Protein AF-0000000079192793 (afdb_homodimer)

Foldseek 3Di:
DPPPPPPPDPVVVVCPLQAFPVGHGWDKDADLDLQAHRWIKTADPCDPPPVVGPDMDTPDDGDDDSVVSVVRNVVVVVVVVVVVVVVVVVVVVVD/DPPPPPPPPPVVVVCPLQAFPVGHGWDKDADLDLQAHRWIKTAHPCDVPPVVGPDMDTPDDGDDDSVVSVVRNVVVVVVVVVVVVVVVVVVVVVD

Radius of gyration: 25.56 Å; Cα contacts (8 Å, |Δi|>4): 227; chains: 2; bounding box: 75×72×48 Å

pLDDT: mean 83.98, std 16.95, range [37.75, 98.75]

Sequence (190 aa):
MSSSSSTPNSTTRFRDDLFCFYGDRMQVHTSWTNCNPGRRFMSCPNYGSNRRCRKFKFLDVELPNEYYKDLMFQNHMQLRKLERDNQLEHCKDYTMSSSSSTPNSTTRFRDDLFCFYGDRMQVHTSWTNCNPGRRFMSCPNYGSNRRCRKFKFLDVELPNEYYKDLMFQNHMQLRKLERDNQLEHCKDYT

Structure (mmCIF, N/CA/C/O backbone):
data_AF-0000000079192793-model_v1
#
loop_
_entity.id
_entity.type
_entity.pdbx_description
1 polymer 'Zinc finger GRF-type domain-containing protein'
#
loop_
_atom_site.group_PDB
_atom_site.id
_atom_site.type_symbol
_atom_site.label_atom_id
_atom_site.label_alt_id
_atom_site.label_comp_id
_atom_site.label_asym_id
_atom_site.label_entity_id
_atom_site.label_seq_id
_atom_site.pdbx_PDB_ins_code
_atom_site.Cartn_x
_atom_site.Cartn_y
_atom_site.Cartn_z
_atom_site.occupancy
_atom_site.B_iso_or_equiv
_atom_site.auth_seq_id
_atom_site.auth_comp_id
_atom_site.auth_asym_id
_atom_site.auth_atom_id
_atom_site.pdbx_PDB_model_num
ATOM 1 N N . MET A 1 1 ? 42.125 -22.625 -31.266 1 37.91 1 MET A N 1
ATOM 2 C CA . MET A 1 1 ? 40.688 -23 -31.203 1 37.91 1 MET A CA 1
ATOM 3 C C . MET A 1 1 ? 39.969 -22.172 -30.156 1 37.91 1 MET A C 1
ATOM 5 O O . MET A 1 1 ? 40.156 -22.344 -28.953 1 37.91 1 MET A O 1
ATOM 9 N N . SER A 1 2 ? 39.594 -20.875 -30.375 1 45.47 2 SER A N 1
ATOM 10 C CA . SER A 1 2 ? 38.875 -19.891 -29.562 1 45.47 2 SER A CA 1
ATOM 11 C C . SER A 1 2 ? 37.469 -20.344 -29.281 1 45.47 2 SER A C 1
ATOM 13 O O . SER A 1 2 ? 36.688 -20.625 -30.203 1 45.47 2 SER A O 1
ATOM 15 N N . SER A 1 3 ? 37.125 -21.016 -28.188 1 49.78 3 SER A N 1
ATOM 16 C CA . SER A 1 3 ? 35.781 -21.344 -27.703 1 49.78 3 SER A CA 1
ATOM 17 C C . SER A 1 3 ? 34.906 -20.094 -27.594 1 49.78 3 SER A C 1
ATOM 19 O O . SER A 1 3 ? 35.25 -19.156 -26.875 1 49.78 3 SER A O 1
ATOM 21 N N . SER A 1 4 ? 34.188 -19.703 -28.672 1 48.47 4 SER A N 1
ATOM 22 C CA . SER A 1 4 ? 33.188 -18.641 -28.688 1 48.47 4 SER A CA 1
ATOM 23 C C . SER A 1 4 ? 32.156 -18.844 -27.594 1 48.47 4 SER A C 1
ATOM 25 O O . SER A 1 4 ? 31.453 -19.859 -27.578 1 48.47 4 SER A O 1
ATOM 27 N N . SER A 1 5 ? 32.281 -18.281 -26.422 1 52.19 5 SER A N 1
ATOM 28 C CA . SER A 1 5 ? 31.25 -18.203 -25.375 1 52.19 5 SER A CA 1
ATOM 29 C C . SER A 1 5 ? 29.953 -17.609 -25.906 1 52.19 5 SER A C 1
ATOM 31 O O . SER A 1 5 ? 29.938 -16.453 -26.344 1 52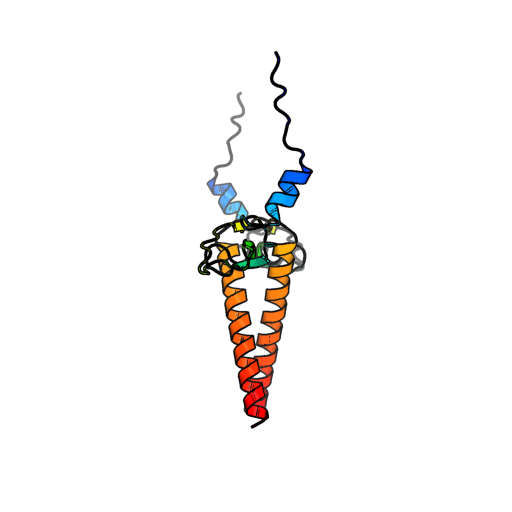.19 5 SER A O 1
ATOM 33 N N . SER A 1 6 ? 29.141 -18.344 -26.672 1 50.16 6 SER A N 1
ATOM 34 C CA . SER A 1 6 ? 27.844 -17.891 -27.141 1 50.16 6 SER A CA 1
ATOM 35 C C . SER A 1 6 ? 27.047 -17.266 -26 1 50.16 6 SER A C 1
ATOM 37 O O . SER A 1 6 ? 26.859 -17.875 -24.953 1 50.16 6 SER A O 1
ATOM 39 N N . THR A 1 7 ? 26.953 -15.969 -25.922 1 53.19 7 THR A N 1
ATOM 40 C CA . THR A 1 7 ? 26.047 -15.211 -25.062 1 53.19 7 THR A CA 1
ATOM 41 C C . THR A 1 7 ? 24.609 -15.719 -25.203 1 53.19 7 THR A C 1
ATOM 43 O O . THR A 1 7 ? 24.047 -15.719 -26.297 1 53.19 7 THR A O 1
ATOM 46 N N . PRO A 1 8 ? 24.078 -16.594 -24.266 1 53.5 8 PRO A N 1
ATOM 47 C CA . PRO A 1 8 ? 22.688 -17.047 -24.406 1 53.5 8 PRO A CA 1
ATOM 48 C C . PRO A 1 8 ? 21.75 -15.945 -24.875 1 53.5 8 PRO A C 1
ATOM 50 O O . PRO A 1 8 ? 21.891 -14.789 -24.484 1 53.5 8 PRO A O 1
ATOM 53 N N . ASN A 1 9 ? 21.109 -16.031 -25.969 1 49.19 9 ASN A N 1
ATOM 54 C CA . ASN A 1 9 ? 20.172 -15.07 -26.547 1 49.19 9 ASN A CA 1
ATOM 55 C C . ASN A 1 9 ? 19.094 -14.672 -25.547 1 49.19 9 ASN A C 1
ATOM 57 O O . ASN A 1 9 ? 18.609 -15.508 -24.781 1 49.19 9 ASN A O 1
ATOM 61 N N . SER A 1 10 ? 18.938 -13.352 -25.266 1 53.03 10 SER A N 1
ATOM 62 C CA . SER A 1 10 ? 17.969 -12.68 -24.422 1 53.03 10 SER A CA 1
ATOM 63 C C . SER A 1 10 ? 16.594 -13.336 -24.531 1 53.03 10 SER A C 1
ATOM 65 O O . SER A 1 10 ? 15.844 -13.391 -23.547 1 53.03 10 SER A O 1
ATOM 67 N N . THR A 1 11 ? 16.203 -13.812 -25.672 1 52.25 11 THR A N 1
ATOM 68 C CA . THR A 1 11 ? 14.898 -14.438 -25.875 1 52.25 11 THR A CA 1
ATOM 69 C C . THR A 1 11 ? 14.781 -15.719 -25.062 1 52.25 11 THR A C 1
ATOM 71 O O . THR A 1 11 ? 13.703 -16.062 -24.578 1 52.25 11 THR A O 1
ATOM 74 N N . THR A 1 12 ? 15.781 -16.484 -24.984 1 53.34 12 THR A N 1
ATOM 75 C CA . THR A 1 12 ? 15.758 -17.734 -24.234 1 53.34 12 THR A CA 1
ATOM 76 C C . THR A 1 12 ? 15.594 -17.469 -22.734 1 53.34 12 THR A C 1
ATOM 78 O O . THR A 1 12 ? 14.891 -18.203 -22.047 1 53.34 12 THR A O 1
ATOM 81 N N . ARG A 1 13 ? 16.312 -16.391 -22.188 1 54.78 13 ARG A N 1
ATOM 82 C CA . ARG A 1 13 ? 16.188 -16.031 -20.781 1 54.78 13 ARG A CA 1
ATOM 83 C C . ARG A 1 13 ? 14.766 -15.609 -20.438 1 54.78 13 ARG A C 1
ATOM 85 O O . ARG A 1 13 ? 14.281 -15.891 -19.344 1 54.78 13 ARG A O 1
ATOM 92 N N . PHE A 1 14 ? 14.133 -14.859 -21.344 1 55.22 14 PHE A N 1
ATOM 93 C CA . PHE A 1 14 ? 12.758 -14.406 -21.156 1 55.22 14 PHE A CA 1
ATOM 94 C C . PHE A 1 14 ? 11.805 -15.594 -21.094 1 55.22 14 PHE A C 1
ATOM 96 O O . PHE A 1 14 ? 10.898 -15.625 -20.266 1 55.22 14 PHE A O 1
ATOM 103 N N . ARG A 1 15 ? 12.031 -16.562 -21.969 1 57.91 15 ARG A N 1
ATOM 104 C CA . ARG A 1 15 ? 11.227 -17.781 -21.984 1 57.91 15 ARG A CA 1
ATOM 105 C C . ARG A 1 15 ? 11.43 -18.594 -20.703 1 57.91 15 ARG A C 1
ATOM 107 O O . ARG A 1 15 ? 10.492 -19.188 -20.172 1 57.91 15 ARG A O 1
ATOM 114 N N . ASP A 1 16 ? 12.633 -18.359 -20.172 1 69.31 16 ASP A N 1
ATOM 115 C CA . ASP A 1 16 ? 13.031 -19.141 -19 1 69.31 16 ASP A CA 1
ATOM 116 C C . ASP A 1 16 ? 12.336 -18.641 -17.734 1 69.31 16 ASP A C 1
ATOM 118 O O . ASP A 1 16 ? 11.984 -19.438 -16.859 1 69.31 16 ASP A O 1
ATOM 122 N N . ASP A 1 17 ? 11.891 -17.406 -17.828 1 83.94 17 ASP A N 1
ATOM 123 C CA . ASP A 1 17 ? 11.281 -16.891 -16.609 1 83.94 17 ASP A CA 1
ATOM 124 C C . ASP A 1 17 ? 9.781 -17.172 -16.578 1 83.94 17 ASP A C 1
ATOM 126 O O . ASP A 1 17 ? 9.156 -17.094 -15.508 1 83.94 17 ASP A O 1
ATOM 130 N N . LEU A 1 18 ? 9.305 -17.609 -17.672 1 90.38 18 LEU A N 1
ATOM 131 C CA . LEU A 1 18 ? 7.855 -17.766 -17.734 1 90.38 18 LEU A CA 1
ATOM 132 C C . LEU A 1 18 ? 7.449 -19.203 -17.453 1 90.38 18 LEU A C 1
ATOM 134 O O . LEU A 1 18 ? 6.281 -19.484 -17.172 1 90.38 18 LEU A O 1
ATOM 138 N N . PHE A 1 19 ? 8.406 -20.094 -17.562 1 90.06 19 PHE A N 1
ATOM 139 C CA . PHE A 1 19 ? 8.109 -21.5 -17.359 1 90.06 19 PHE A CA 1
ATOM 140 C C . PHE A 1 19 ? 8.938 -22.078 -16.219 1 90.06 19 PHE A C 1
ATOM 142 O O . PHE A 1 19 ? 10.086 -21.656 -16.016 1 90.06 19 PHE A O 1
ATOM 149 N N . CYS A 1 20 ? 8.219 -22.969 -15.445 1 89.31 20 CYS A N 1
ATOM 150 C CA . CYS A 1 20 ? 8.984 -23.625 -14.391 1 89.31 20 CYS A CA 1
ATOM 151 C C . CYS A 1 20 ? 9.891 -24.703 -14.969 1 89.31 20 CYS A C 1
ATOM 153 O O . CYS A 1 20 ? 10 -24.844 -16.188 1 89.31 20 CYS A O 1
ATOM 155 N N . PHE A 1 21 ? 10.602 -25.469 -14.07 1 84.62 21 PHE A N 1
ATOM 156 C CA . PHE A 1 21 ? 11.586 -26.469 -14.484 1 84.62 21 PHE A CA 1
ATOM 157 C C . PHE A 1 21 ? 10.914 -27.609 -15.25 1 84.62 21 PHE A C 1
ATOM 159 O O . PHE A 1 21 ? 11.555 -28.266 -16.062 1 84.62 21 PHE A O 1
ATOM 166 N N . TYR A 1 22 ? 9.656 -27.859 -15.062 1 86.44 22 TYR A N 1
ATOM 167 C CA . TYR A 1 22 ? 8.938 -28.969 -15.672 1 86.44 22 TYR A CA 1
ATOM 168 C C . TYR A 1 22 ? 8.297 -28.531 -16.984 1 86.44 22 TYR A C 1
ATOM 170 O O . TYR A 1 22 ? 7.676 -29.359 -17.672 1 86.44 22 TYR A O 1
ATOM 178 N N . GLY A 1 23 ? 8.414 -27.203 -17.219 1 88.62 23 GLY A N 1
ATOM 179 C CA . GLY A 1 23 ? 7.879 -26.719 -18.484 1 88.62 23 GLY A CA 1
ATOM 180 C C . GLY A 1 23 ? 6.473 -26.156 -18.359 1 88.62 23 GLY A C 1
ATOM 181 O O . GLY A 1 23 ? 5.828 -25.859 -19.375 1 88.62 23 GLY A O 1
ATOM 182 N N . ASP A 1 24 ? 5.977 -26.094 -17.156 1 89.5 24 ASP A N 1
ATOM 183 C CA . ASP A 1 24 ? 4.664 -25.484 -16.953 1 89.5 24 ASP A CA 1
ATOM 184 C C . ASP A 1 24 ? 4.758 -23.969 -16.859 1 89.5 24 ASP A C 1
ATOM 186 O O . ASP A 1 24 ? 5.723 -23.438 -16.312 1 89.5 24 ASP A O 1
ATOM 190 N N . ARG A 1 25 ? 3.801 -23.312 -17.438 1 93.31 25 ARG A N 1
ATOM 191 C CA . ARG A 1 25 ? 3.756 -21.859 -17.328 1 93.31 25 ARG A CA 1
ATOM 192 C C . ARG A 1 25 ? 3.551 -21.422 -15.875 1 93.31 25 ARG A C 1
ATOM 194 O O . ARG A 1 25 ? 2.658 -21.938 -15.195 1 93.31 25 ARG A O 1
ATOM 201 N N . MET A 1 26 ? 4.398 -20.516 -15.43 1 92.88 26 MET A N 1
ATOM 202 C CA . MET A 1 26 ? 4.297 -20.031 -14.055 1 92.88 26 MET A CA 1
ATOM 203 C C . MET A 1 26 ? 3.061 -19.156 -13.867 1 92.88 26 MET A C 1
ATOM 205 O O . MET A 1 26 ? 2.607 -18.5 -14.82 1 92.88 26 MET A O 1
ATOM 209 N N . GLN A 1 27 ? 2.49 -19.172 -12.648 1 93.56 27 GLN A N 1
ATOM 210 C CA . GLN A 1 27 ? 1.328 -18.359 -12.297 1 93.56 27 GLN A CA 1
ATOM 211 C C . GLN A 1 27 ? 1.728 -17.172 -11.438 1 93.56 27 GLN A C 1
ATOM 213 O O . GLN A 1 27 ? 2.666 -17.25 -10.648 1 93.56 27 GLN A O 1
ATOM 218 N N . VAL A 1 28 ? 0.956 -16.062 -11.641 1 95.25 28 VAL A N 1
ATOM 219 C CA . VAL A 1 28 ? 1.218 -14.844 -10.883 1 95.25 28 VAL A CA 1
ATOM 220 C C . VAL A 1 28 ? 0.306 -14.789 -9.664 1 95.25 28 VAL A C 1
ATOM 222 O O . VAL A 1 28 ? -0.892 -15.07 -9.758 1 95.25 28 VAL A O 1
ATOM 225 N N . HIS A 1 29 ? 0.951 -14.469 -8.461 1 95 29 HIS A N 1
ATOM 226 C CA . HIS A 1 29 ? 0.252 -14.289 -7.195 1 95 29 HIS A CA 1
ATOM 227 C C . HIS A 1 29 ? 0.641 -12.977 -6.531 1 95 29 HIS A C 1
ATOM 229 O O . HIS A 1 29 ? 1.606 -12.328 -6.941 1 95 29 HIS A O 1
ATOM 235 N N . THR A 1 30 ? -0.251 -12.586 -5.594 1 97.5 30 THR A N 1
ATOM 236 C CA . THR A 1 30 ? 0.086 -11.453 -4.738 1 97.5 30 THR A CA 1
ATOM 237 C C . THR A 1 30 ? 0.299 -11.914 -3.297 1 97.5 30 THR A C 1
ATOM 239 O O . THR A 1 30 ? -0.551 -12.594 -2.727 1 97.5 30 THR A O 1
ATOM 242 N N . SER A 1 31 ? 1.451 -11.609 -2.758 1 97.25 31 SER A N 1
ATOM 243 C CA . SER A 1 31 ? 1.758 -11.922 -1.366 1 97.25 31 SER A CA 1
ATOM 244 C C . SER A 1 31 ? 1.067 -10.953 -0.414 1 97.25 31 SER A C 1
ATOM 246 O O . SER A 1 31 ? 1.054 -9.742 -0.655 1 97.25 31 SER A O 1
ATOM 248 N N . TRP A 1 32 ? 0.5 -11.5 0.713 1 97.81 32 TRP A N 1
ATOM 249 C CA . TRP A 1 32 ? -0.131 -10.664 1.728 1 97.81 32 TRP A CA 1
ATOM 250 C C . TRP A 1 32 ? 0.366 -11.031 3.121 1 97.81 32 TRP A C 1
ATOM 252 O O . TRP A 1 32 ? -0.377 -10.922 4.102 1 97.81 32 TRP A O 1
ATOM 262 N N . THR A 1 33 ? 1.602 -11.445 3.107 1 97.06 33 THR A N 1
ATOM 263 C CA . THR A 1 33 ? 2.254 -11.641 4.398 1 97.06 33 THR A CA 1
ATOM 264 C C . THR A 1 33 ? 2.711 -10.305 4.977 1 97.06 33 THR A C 1
ATOM 266 O O . THR A 1 33 ? 2.799 -9.312 4.258 1 97.06 33 THR A O 1
ATOM 269 N N . ASN A 1 34 ? 3.025 -10.227 6.195 1 95.75 34 ASN A N 1
ATOM 270 C CA . ASN A 1 34 ? 3.488 -9.008 6.848 1 95.75 34 ASN A CA 1
ATOM 271 C C . ASN A 1 34 ? 4.797 -8.508 6.242 1 95.75 34 ASN A C 1
ATOM 273 O O . ASN A 1 34 ? 5.062 -7.309 6.223 1 95.75 34 ASN A O 1
ATOM 277 N N . CYS A 1 35 ? 5.539 -9.383 5.691 1 96.25 35 CYS A N 1
ATOM 278 C CA . CYS A 1 35 ? 6.863 -9.047 5.176 1 96.25 35 CYS A CA 1
ATOM 279 C C . CYS A 1 35 ? 6.777 -8.531 3.744 1 96.25 35 CYS A C 1
ATOM 281 O O . CYS A 1 35 ? 7.582 -7.695 3.33 1 96.25 35 CYS A O 1
ATOM 283 N N . ASN A 1 36 ? 5.816 -9.023 2.967 1 97.62 36 ASN A N 1
ATOM 284 C CA . ASN A 1 36 ? 5.711 -8.672 1.556 1 97.62 36 ASN A CA 1
ATOM 285 C C . ASN A 1 36 ? 4.266 -8.391 1.155 1 97.62 36 ASN A C 1
ATOM 287 O O . ASN A 1 36 ? 3.73 -9.031 0.248 1 97.62 36 ASN A O 1
ATOM 291 N N . PRO A 1 37 ? 3.703 -7.449 1.792 1 98.44 37 PRO A N 1
ATOM 292 C CA . PRO A 1 37 ? 2.311 -7.18 1.424 1 98.44 37 PRO A CA 1
ATOM 293 C C . PRO A 1 37 ? 2.18 -6.539 0.045 1 98.44 37 PRO A C 1
ATOM 295 O O . PRO A 1 37 ? 2.84 -5.535 -0.239 1 98.44 37 PRO A O 1
ATOM 298 N N . GLY A 1 38 ? 1.346 -7.141 -0.78 1 98.25 38 GLY A N 1
ATOM 299 C CA . GLY A 1 38 ? 1.019 -6.551 -2.066 1 98.25 38 GLY A CA 1
ATOM 300 C C . GLY A 1 38 ? 2.025 -6.883 -3.152 1 98.25 38 GLY A C 1
ATOM 301 O O . GLY A 1 38 ? 1.86 -6.48 -4.305 1 98.25 38 GLY A O 1
ATOM 302 N N . ARG A 1 39 ? 3.061 -7.598 -2.77 1 98.12 39 ARG A N 1
ATOM 303 C CA . ARG A 1 39 ? 4.102 -7.891 -3.75 1 98.12 39 ARG A CA 1
ATOM 304 C C . ARG A 1 39 ? 3.684 -9.039 -4.66 1 98.12 39 ARG A C 1
ATOM 306 O O . ARG A 1 39 ? 3.188 -10.07 -4.188 1 98.12 39 ARG A O 1
ATOM 313 N N . ARG A 1 40 ? 3.973 -8.82 -5.953 1 97.62 40 ARG A N 1
ATOM 314 C CA . ARG A 1 40 ? 3.617 -9.867 -6.914 1 97.62 40 ARG A CA 1
ATOM 315 C C . ARG A 1 40 ? 4.793 -10.805 -7.156 1 97.62 40 ARG A C 1
ATOM 317 O O . ARG A 1 40 ? 5.949 -10.383 -7.141 1 97.62 40 ARG A O 1
ATOM 324 N N . PHE A 1 41 ? 4.352 -12.055 -7.355 1 95.44 41 PHE A N 1
ATOM 325 C CA . PHE A 1 41 ? 5.363 -13.055 -7.668 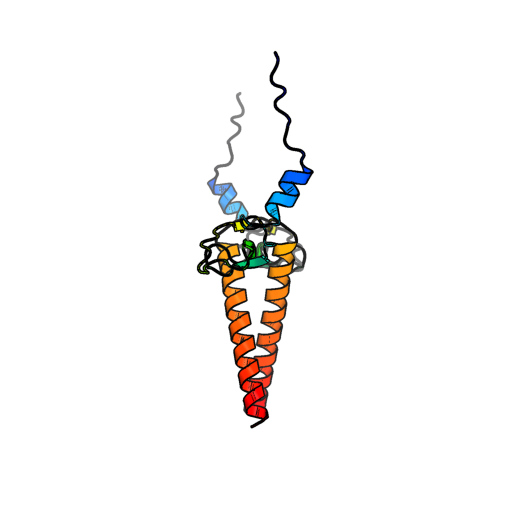1 95.44 41 PHE A CA 1
ATOM 326 C C . PHE A 1 41 ? 4.805 -14.117 -8.609 1 95.44 41 PHE A C 1
ATOM 328 O O . PHE A 1 41 ? 3.59 -14.289 -8.703 1 95.44 41 PHE A O 1
ATOM 335 N N . MET A 1 42 ? 5.645 -14.68 -9.312 1 94.81 42 MET A N 1
ATOM 336 C CA . MET A 1 42 ? 5.324 -15.836 -10.148 1 94.81 42 MET A CA 1
ATOM 337 C C . MET A 1 42 ? 5.824 -17.125 -9.5 1 94.81 42 MET A C 1
ATOM 339 O O . MET A 1 42 ? 6.902 -17.141 -8.906 1 94.81 42 MET A O 1
ATOM 343 N N . SER A 1 43 ? 4.984 -18.141 -9.625 1 92.56 43 SER A N 1
ATOM 344 C CA . SER A 1 43 ? 5.398 -19.438 -9.109 1 92.56 43 SER A CA 1
ATOM 345 C C . SER A 1 43 ? 4.809 -20.578 -9.938 1 92.56 43 SER A C 1
ATOM 347 O O . SER A 1 43 ? 3.869 -20.359 -10.711 1 92.56 43 SER A O 1
ATOM 349 N N . CYS A 1 44 ? 5.461 -21.703 -9.797 1 90.69 44 CYS A N 1
ATOM 350 C CA . CYS A 1 44 ? 4.945 -22.922 -10.422 1 90.69 44 CYS A CA 1
ATOM 351 C C . CYS A 1 44 ? 3.518 -23.203 -9.969 1 90.69 44 CYS A C 1
ATOM 353 O O . CYS A 1 44 ? 3.193 -23.047 -8.789 1 90.69 44 CYS A O 1
ATOM 355 N N . PRO A 1 45 ? 2.684 -23.547 -10.945 1 88.12 45 PRO A N 1
ATOM 356 C CA . PRO A 1 45 ? 1.304 -23.844 -10.562 1 88.12 45 PRO A CA 1
ATOM 357 C C . PRO A 1 45 ? 1.203 -25.047 -9.633 1 88.12 45 PRO A C 1
ATOM 359 O O . PRO A 1 45 ? 0.219 -25.188 -8.898 1 88.12 45 PRO A O 1
ATOM 362 N N . ASN A 1 46 ? 2.1 -25.875 -9.641 1 80.81 46 ASN A N 1
ATOM 363 C CA . ASN A 1 46 ? 2.129 -27.047 -8.781 1 80.81 46 ASN A CA 1
ATOM 364 C C . ASN A 1 46 ? 3.02 -26.828 -7.559 1 80.81 46 ASN A C 1
ATOM 366 O O . ASN A 1 46 ? 3.549 -27.781 -6.988 1 80.81 46 ASN A O 1
ATOM 370 N N . TYR A 1 47 ? 3.094 -25.469 -7.379 1 73.5 47 TYR A N 1
ATOM 371 C CA . TYR A 1 47 ? 3.924 -25.109 -6.23 1 73.5 47 TYR A CA 1
ATOM 372 C C . TYR A 1 47 ? 3.42 -25.781 -4.961 1 73.5 47 TYR A C 1
ATOM 374 O O . TYR A 1 47 ? 2.238 -25.688 -4.625 1 73.5 47 TYR A O 1
ATOM 382 N N . GLY A 1 48 ? 4.293 -26.484 -4.223 1 65.44 48 GLY A N 1
ATOM 383 C CA . GLY A 1 48 ? 3.951 -27.188 -2.996 1 65.44 48 GLY A CA 1
ATOM 384 C C . GLY A 1 48 ? 3.4 -28.578 -3.238 1 65.44 48 GLY A C 1
ATOM 385 O O . GLY A 1 48 ? 3.18 -29.344 -2.291 1 65.44 48 GLY A O 1
ATOM 386 N N . SER A 1 49 ? 2.98 -28.781 -4.406 1 67.19 49 SER A N 1
ATOM 387 C CA . SER A 1 49 ? 2.541 -30.141 -4.699 1 67.19 49 SER A CA 1
ATOM 388 C C . SER A 1 49 ? 3.715 -31.109 -4.691 1 67.19 49 SER A C 1
ATOM 390 O O . SER A 1 49 ? 4.848 -30.719 -4.402 1 67.19 49 SER A O 1
ATOM 392 N N . ASN A 1 50 ? 3.379 -32.344 -4.922 1 64.5 50 ASN A N 1
ATOM 393 C CA . ASN A 1 50 ? 4.332 -33.438 -4.914 1 64.5 50 ASN A CA 1
ATOM 394 C C . ASN A 1 50 ? 5.535 -33.156 -5.805 1 64.5 50 ASN A C 1
ATOM 396 O O . ASN A 1 50 ? 6.613 -33.719 -5.602 1 64.5 50 ASN A O 1
ATOM 400 N N . ARG A 1 51 ? 5.426 -32.25 -6.809 1 63.12 51 ARG A N 1
ATOM 401 C CA . ARG A 1 51 ? 6.477 -32.062 -7.805 1 63.12 51 ARG A CA 1
ATOM 402 C C . ARG A 1 51 ? 7.582 -31.156 -7.281 1 63.12 51 ARG A C 1
ATOM 404 O O . ARG A 1 51 ? 8.719 -31.219 -7.75 1 63.12 51 ARG A O 1
ATOM 411 N N . ARG A 1 52 ? 7.594 -30.891 -6.043 1 74.06 52 ARG A N 1
ATOM 412 C CA . ARG A 1 52 ? 8.609 -30.125 -5.316 1 74.06 52 ARG A CA 1
ATOM 413 C C . ARG A 1 52 ? 9.133 -28.969 -6.156 1 74.06 52 ARG A C 1
ATOM 415 O O . ARG A 1 52 ? 10.344 -28.734 -6.203 1 74.06 52 ARG A O 1
ATOM 422 N N . CYS A 1 53 ? 8.422 -28.406 -7.172 1 83 53 CYS A N 1
ATOM 423 C CA . CYS A 1 53 ? 8.93 -27.25 -7.906 1 83 53 CYS A CA 1
ATOM 424 C C . CYS A 1 53 ? 8.953 -26.016 -7.023 1 83 53 CYS A C 1
ATOM 426 O O . CYS A 1 53 ? 7.926 -25.625 -6.457 1 83 53 CYS A O 1
ATOM 428 N N . ARG A 1 54 ? 10.188 -25.438 -6.883 1 84.06 54 ARG A N 1
ATOM 429 C CA . ARG A 1 54 ? 10.336 -24.281 -5.992 1 84.06 54 ARG A CA 1
ATOM 430 C C . ARG A 1 54 ? 10.711 -23.031 -6.773 1 84.06 54 ARG A C 1
ATOM 432 O O . ARG A 1 54 ? 11.32 -2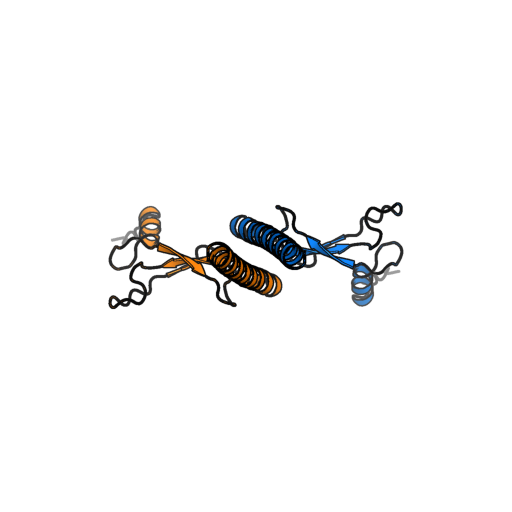2.109 -6.223 1 84.06 54 ARG A O 1
ATOM 439 N N . LYS A 1 55 ? 10.445 -23.188 -8.141 1 89.31 55 LYS A N 1
ATOM 440 C CA . LYS A 1 55 ? 10.75 -21.984 -8.922 1 89.31 55 LYS A CA 1
ATOM 441 C C . LYS A 1 55 ? 9.82 -20.828 -8.555 1 89.31 55 LYS A C 1
ATOM 443 O O . LYS A 1 55 ? 8.602 -21.016 -8.477 1 89.31 55 LYS A O 1
ATOM 448 N N . PHE A 1 56 ? 10.438 -19.75 -8.289 1 90.19 56 PHE A N 1
ATOM 449 C CA . PHE A 1 56 ? 9.742 -18.562 -7.836 1 90.19 56 PHE A CA 1
ATOM 450 C C . PHE A 1 56 ? 10.523 -17.297 -8.203 1 90.19 56 PHE A C 1
ATOM 452 O O . PHE A 1 56 ? 11.758 -17.328 -8.242 1 90.19 56 PHE A O 1
ATOM 459 N N . LYS A 1 57 ? 9.68 -16.219 -8.57 1 93.19 57 LYS A N 1
ATOM 460 C CA . LYS A 1 57 ? 10.312 -14.938 -8.875 1 93.19 57 LYS A CA 1
ATOM 461 C C . LYS A 1 57 ? 9.398 -13.773 -8.5 1 93.19 57 LYS A C 1
ATOM 463 O O . LYS A 1 57 ? 8.234 -13.734 -8.906 1 93.19 57 LYS A O 1
ATOM 468 N N . PHE A 1 58 ? 10 -12.828 -7.785 1 94.94 58 PHE A N 1
ATOM 469 C CA . PHE A 1 58 ? 9.258 -11.602 -7.516 1 94.94 58 PHE A CA 1
ATOM 470 C C . PHE A 1 58 ? 9.203 -10.727 -8.758 1 94.94 58 PHE A C 1
ATOM 472 O O . PHE A 1 58 ? 10.18 -10.617 -9.5 1 94.94 58 PHE A O 1
ATOM 479 N N . LEU A 1 59 ? 8.023 -10.219 -8.906 1 95.06 59 LEU A N 1
ATOM 480 C CA . LEU A 1 59 ? 7.812 -9.352 -10.062 1 95.06 59 LEU A CA 1
ATOM 481 C C . LEU A 1 59 ? 7.973 -7.887 -9.688 1 95.06 59 LEU A C 1
ATOM 483 O O . LEU A 1 59 ? 8.117 -7.027 -10.555 1 95.06 59 LEU A O 1
ATOM 487 N N . ASP A 1 60 ? 7.891 -7.566 -8.43 1 94.81 60 ASP A N 1
ATOM 488 C CA . ASP A 1 60 ? 7.949 -6.191 -7.938 1 94.81 60 ASP A CA 1
ATOM 489 C C . ASP A 1 60 ? 9.008 -6.043 -6.852 1 94.81 60 ASP A C 1
ATOM 491 O O . ASP A 1 60 ? 9.445 -7.035 -6.258 1 94.81 60 ASP A O 1
ATOM 495 N N . VAL A 1 61 ? 9.391 -4.805 -6.68 1 95.94 61 VAL A N 1
ATOM 496 C CA . VAL A 1 61 ? 10.328 -4.512 -5.605 1 95.94 61 VAL A CA 1
ATOM 497 C C . VAL A 1 61 ? 9.586 -4.445 -4.273 1 95.94 61 VAL A C 1
ATOM 499 O O . VAL A 1 61 ? 8.359 -4.324 -4.242 1 95.94 61 VAL A O 1
ATOM 502 N N . GLU A 1 62 ? 10.383 -4.574 -3.25 1 96.69 62 GLU A N 1
ATOM 503 C CA . GLU A 1 62 ? 9.82 -4.457 -1.909 1 96.69 62 GLU A CA 1
ATOM 504 C C . GLU A 1 62 ? 9.375 -3.025 -1.619 1 96.69 62 GLU A C 1
ATOM 506 O O . GLU A 1 62 ? 9.945 -2.072 -2.152 1 96.69 62 GLU A O 1
ATOM 511 N N . LEU A 1 63 ? 8.422 -2.881 -0.787 1 98.38 63 LEU A N 1
ATOM 512 C CA . LEU A 1 63 ? 8.031 -1.557 -0.314 1 98.38 63 LEU A CA 1
ATOM 513 C C . LEU A 1 63 ? 9.188 -0.885 0.424 1 98.38 63 LEU A C 1
ATOM 515 O O . LEU A 1 63 ? 10.031 -1.564 1.011 1 98.38 63 LEU A O 1
ATOM 519 N N . PRO A 1 64 ? 9.227 0.355 0.388 1 97.38 64 PRO A N 1
ATOM 520 C CA . PRO A 1 64 ? 10.469 1.034 0.773 1 97.38 64 PRO A CA 1
ATOM 521 C C . PRO A 1 64 ? 10.68 1.065 2.285 1 97.38 64 PRO A C 1
ATOM 523 O O . PRO A 1 64 ? 11.789 1.315 2.752 1 97.38 64 PRO A O 1
ATOM 526 N N . ASN A 1 65 ? 9.633 0.924 3.162 1 97.38 65 ASN A N 1
ATOM 527 C CA . ASN A 1 65 ? 9.797 0.976 4.613 1 97.38 65 ASN A CA 1
ATOM 528 C C . ASN A 1 65 ? 8.648 0.27 5.328 1 97.38 65 ASN A C 1
ATOM 530 O O . ASN A 1 65 ? 7.691 -0.177 4.688 1 97.38 65 ASN A O 1
ATOM 534 N N . GLU A 1 66 ? 8.836 0.102 6.605 1 97.94 66 GLU A N 1
ATOM 535 C CA . GLU A 1 66 ? 7.875 -0.651 7.402 1 97.94 66 GLU A CA 1
ATOM 536 C C . GLU A 1 66 ? 6.523 0.06 7.449 1 97.94 66 GLU A C 1
ATOM 538 O O . GLU A 1 66 ? 5.48 -0.587 7.539 1 97.94 66 GLU A O 1
ATOM 543 N N . TYR A 1 67 ? 6.562 1.383 7.414 1 98.19 67 TYR A N 1
ATOM 544 C CA . TYR A 1 67 ? 5.316 2.137 7.434 1 98.19 67 TYR A CA 1
ATOM 545 C C . TYR A 1 67 ? 4.398 1.701 6.301 1 98.19 67 TYR A C 1
ATOM 547 O O . TYR A 1 67 ? 3.23 1.373 6.527 1 98.19 67 TYR A O 1
ATOM 555 N N . TYR A 1 68 ? 4.961 1.69 5.109 1 98.44 68 TYR A N 1
ATOM 556 C CA . TYR A 1 68 ? 4.176 1.303 3.943 1 98.44 68 TYR A CA 1
ATOM 557 C C . TYR A 1 68 ? 3.725 -0.149 4.051 1 98.44 68 TYR A C 1
ATOM 559 O O . TYR A 1 68 ? 2.596 -0.483 3.684 1 98.44 68 TYR A O 1
ATOM 567 N N . LYS A 1 69 ? 4.586 -0.999 4.512 1 98.62 69 LYS A N 1
ATOM 568 C CA . LYS A 1 69 ? 4.227 -2.406 4.664 1 98.62 69 LYS A CA 1
ATOM 569 C C . LYS A 1 69 ? 3.041 -2.572 5.609 1 98.62 69 LYS A C 1
ATOM 571 O O . LYS A 1 69 ? 2.076 -3.268 5.285 1 98.62 69 LYS A O 1
ATOM 576 N N . ASP A 1 70 ? 3.197 -1.963 6.703 1 98.69 70 ASP A N 1
ATOM 577 C CA . ASP A 1 70 ? 2.127 -2.059 7.691 1 98.69 70 ASP A CA 1
ATOM 578 C C . ASP A 1 70 ? 0.813 -1.517 7.133 1 98.69 70 ASP A C 1
ATOM 580 O O . ASP A 1 70 ? -0.238 -2.143 7.289 1 98.69 70 ASP A O 1
ATOM 584 N N . LEU A 1 71 ? 0.938 -0.348 6.516 1 98.62 71 LEU A N 1
ATOM 585 C CA . LEU A 1 71 ? -0.256 0.304 5.992 1 98.62 71 LEU A CA 1
ATOM 586 C C . LEU A 1 71 ? -0.931 -0.568 4.938 1 98.62 71 LEU A C 1
ATOM 588 O O . LEU A 1 71 ? -2.146 -0.77 4.977 1 98.62 71 LEU A O 1
ATOM 592 N N . MET A 1 72 ? -0.179 -1.063 3.988 1 98.75 72 MET A N 1
ATOM 593 C CA . MET A 1 72 ? -0.697 -1.927 2.932 1 98.75 72 MET A CA 1
ATOM 594 C C . MET A 1 72 ? -1.336 -3.182 3.518 1 98.75 72 MET A C 1
ATOM 596 O O . MET A 1 72 ? -2.441 -3.562 3.127 1 98.75 72 MET A O 1
ATOM 600 N N . PHE A 1 73 ? -0.615 -3.764 4.457 1 98.69 73 PHE A N 1
ATOM 601 C CA . PHE A 1 73 ? -1.088 -5 5.066 1 98.69 73 PHE A CA 1
ATOM 602 C C . PHE A 1 73 ? -2.379 -4.766 5.84 1 98.69 73 PHE A C 1
ATOM 604 O O . PHE A 1 73 ? -3.369 -5.473 5.641 1 98.69 73 PHE A O 1
ATOM 611 N N . GLN A 1 74 ? -2.438 -3.811 6.676 1 98.31 74 GLN A N 1
ATOM 612 C CA . GLN A 1 74 ? -3.594 -3.537 7.523 1 98.31 74 GLN A CA 1
ATOM 613 C C . GLN A 1 74 ? -4.812 -3.166 6.684 1 98.31 74 GLN A C 1
ATOM 615 O O . GLN A 1 74 ? -5.93 -3.598 6.98 1 98.31 74 GLN A O 1
ATOM 620 N N . ASN A 1 75 ? -4.559 -2.312 5.691 1 98.25 75 ASN A N 1
ATOM 621 C CA . ASN A 1 75 ? -5.664 -1.946 4.812 1 98.25 75 ASN A CA 1
ATOM 622 C C . ASN A 1 75 ? -6.254 -3.168 4.113 1 98.25 75 ASN A C 1
ATOM 624 O O . ASN A 1 75 ? -7.477 -3.293 3.994 1 98.25 75 ASN A O 1
ATOM 628 N N . HIS A 1 76 ? -5.387 -4.039 3.707 1 97.94 76 HIS A N 1
ATOM 629 C CA . HIS A 1 76 ? -5.84 -5.262 3.055 1 97.94 76 HIS A CA 1
ATOM 630 C C . HIS A 1 76 ? -6.629 -6.141 4.02 1 97.94 76 HIS A C 1
ATOM 632 O O . HIS A 1 76 ? -7.711 -6.625 3.682 1 97.94 76 HIS A O 1
ATOM 638 N N . MET A 1 77 ? -6.113 -6.297 5.188 1 97.69 77 MET A N 1
ATOM 639 C CA . MET A 1 77 ? -6.781 -7.125 6.188 1 97.69 77 MET A CA 1
ATOM 640 C C . MET A 1 77 ? -8.148 -6.547 6.547 1 97.69 77 MET A C 1
ATOM 642 O O . MET A 1 77 ? -9.133 -7.281 6.633 1 97.69 77 MET A O 1
ATOM 646 N N . GLN A 1 78 ? -8.266 -5.289 6.73 1 97.81 78 GLN A N 1
ATOM 647 C CA . GLN A 1 78 ? -9.523 -4.641 7.082 1 97.81 78 GLN A CA 1
ATOM 648 C C . GLN A 1 78 ? -10.531 -4.742 5.941 1 97.81 78 GLN A C 1
ATOM 650 O O . GLN A 1 78 ? -11.727 -4.953 6.176 1 97.81 78 GLN A O 1
ATOM 655 N N . LEU A 1 79 ? -9.992 -4.535 4.793 1 97.81 79 LEU A N 1
ATOM 656 C CA . LEU A 1 79 ? -10.852 -4.625 3.621 1 97.81 79 LEU A CA 1
ATOM 657 C C . LEU A 1 79 ? -11.477 -6.016 3.51 1 97.81 79 LEU A C 1
ATOM 659 O O . LEU A 1 79 ? -12.688 -6.145 3.312 1 97.81 79 LEU A O 1
ATOM 663 N N . ARG A 1 80 ? -10.703 -7.02 3.656 1 96.62 80 ARG A N 1
ATOM 664 C CA . ARG A 1 80 ? -11.195 -8.391 3.566 1 96.62 80 ARG A CA 1
ATOM 665 C C . ARG A 1 80 ? -12.211 -8.68 4.668 1 96.62 80 ARG A C 1
ATOM 667 O O . ARG A 1 80 ? -13.234 -9.328 4.422 1 96.62 80 ARG A O 1
ATOM 674 N N . LYS A 1 81 ? -11.906 -8.203 5.777 1 96.25 81 LYS A N 1
ATOM 675 C CA . LYS A 1 81 ? -12.828 -8.383 6.898 1 96.25 81 LYS A CA 1
ATOM 676 C C . LYS A 1 81 ? -14.18 -7.738 6.605 1 96.25 81 LYS A C 1
ATOM 678 O O . LYS A 1 81 ? -15.227 -8.359 6.805 1 96.25 81 LYS A O 1
ATOM 683 N N . LEU A 1 82 ? -14.188 -6.586 6.133 1 95.62 82 LEU A N 1
ATOM 684 C CA . LEU A 1 82 ? -15.422 -5.848 5.875 1 95.62 82 LEU A CA 1
ATOM 685 C C . LEU A 1 82 ? -16.203 -6.48 4.73 1 95.62 82 LEU A C 1
ATOM 687 O O . LEU A 1 82 ? -17.438 -6.512 4.762 1 95.62 82 LEU A O 1
ATOM 691 N N . GLU A 1 83 ? -15.484 -6.941 3.707 1 94.06 83 GLU A N 1
ATOM 692 C CA . GLU A 1 83 ? -16.141 -7.648 2.607 1 94.06 83 GLU A CA 1
ATOM 693 C C . GLU A 1 83 ? -16.859 -8.898 3.104 1 94.06 83 GLU A C 1
ATOM 695 O O . GLU A 1 83 ? -18 -9.164 2.699 1 94.06 83 GLU A O 1
ATOM 700 N N . ARG A 1 84 ? -16.188 -9.641 4.004 1 92.62 84 ARG A N 1
ATOM 701 C CA . ARG A 1 84 ? -16.797 -10.844 4.57 1 92.62 84 ARG A CA 1
ATOM 702 C C . ARG A 1 84 ? -18.031 -10.492 5.395 1 92.62 84 ARG A C 1
ATOM 704 O O . ARG A 1 84 ? -19.078 -11.148 5.281 1 92.62 84 ARG A O 1
ATOM 711 N N . ASP A 1 85 ? -17.922 -9.492 6.176 1 89.25 85 ASP A N 1
ATOM 712 C CA . ASP A 1 85 ? -19.031 -9.055 7.031 1 89.25 85 ASP A CA 1
ATOM 713 C C . ASP A 1 85 ? -20.219 -8.617 6.195 1 89.25 85 ASP A C 1
ATOM 715 O O . ASP A 1 85 ? -21.375 -8.898 6.555 1 89.25 85 ASP A O 1
ATOM 719 N N . ASN A 1 86 ? -19.969 -7.938 5.152 1 89.88 86 ASN A N 1
ATOM 720 C CA . ASN A 1 86 ? -21.047 -7.5 4.27 1 89.88 86 ASN A CA 1
ATOM 721 C C . ASN A 1 86 ? -21.734 -8.68 3.592 1 89.88 86 ASN A C 1
ATOM 723 O O . ASN A 1 86 ? -22.953 -8.672 3.402 1 89.88 86 ASN A O 1
ATOM 727 N N . GLN A 1 87 ? -20.891 -9.609 3.223 1 87.81 87 GLN A N 1
ATOM 728 C CA . GLN A 1 87 ? -21.438 -10.812 2.615 1 87.81 87 GLN A CA 1
ATOM 729 C C . GLN A 1 87 ? -22.344 -11.555 3.596 1 87.81 87 GLN A C 1
ATOM 731 O O . GLN A 1 87 ? -23.422 -12.023 3.219 1 87.81 87 GLN A O 1
ATOM 736 N N . LEU A 1 88 ? -21.938 -11.641 4.785 1 85.81 88 LEU A N 1
ATOM 737 C CA . LEU A 1 88 ? -22.719 -12.312 5.82 1 85.81 88 LEU A CA 1
ATOM 738 C C . LEU A 1 88 ? -24.016 -11.57 6.094 1 85.81 88 LEU A C 1
ATOM 740 O O . LEU A 1 88 ? -25.078 -12.195 6.277 1 85.81 88 LEU A O 1
ATOM 744 N N . GLU A 1 89 ? -24.047 -10.281 6.09 1 82.44 89 GLU A N 1
ATOM 745 C CA . GLU A 1 89 ? -25.234 -9.477 6.332 1 82.44 89 GLU A CA 1
ATOM 746 C C . GLU A 1 89 ? -26.25 -9.625 5.199 1 82.44 89 GLU A C 1
ATOM 748 O O . GLU A 1 89 ? -27.453 -9.672 5.438 1 82.44 89 GLU A O 1
ATOM 753 N N . HIS A 1 90 ? -25.703 -9.711 4.008 1 82.25 90 HIS A N 1
ATOM 754 C CA . HIS A 1 90 ? -26.578 -9.93 2.863 1 82.25 90 HIS A CA 1
ATOM 755 C C . HIS A 1 90 ? -27.234 -11.305 2.924 1 82.25 90 HIS A C 1
ATOM 757 O O . HIS A 1 90 ? -28.406 -11.445 2.586 1 82.25 90 HIS A O 1
ATOM 763 N N . CYS A 1 91 ? -26.531 -12.203 3.467 1 78.56 91 CYS A N 1
ATOM 764 C CA . CYS A 1 91 ? -27.109 -13.531 3.627 1 78.56 91 CYS A CA 1
ATOM 765 C C . CYS A 1 91 ? -28.234 -13.516 4.66 1 78.56 91 CYS A C 1
ATOM 767 O O . CYS A 1 91 ? -29.266 -14.164 4.473 1 78.56 91 CYS A O 1
ATOM 769 N N . LYS A 1 92 ? -28.219 -12.688 5.656 1 74.88 92 LYS A N 1
ATOM 770 C CA . LYS A 1 92 ? -29.234 -12.586 6.699 1 74.88 92 LYS A CA 1
ATOM 771 C C . LYS A 1 92 ? -30.5 -11.898 6.172 1 74.88 92 LYS A C 1
ATOM 773 O O . LYS A 1 92 ? -31.609 -12.25 6.562 1 74.88 92 LYS A O 1
ATOM 778 N N . ASP A 1 93 ? -30.344 -10.977 5.316 1 68.88 93 ASP A N 1
ATOM 779 C CA . ASP A 1 93 ? -31.5 -10.273 4.766 1 68.88 93 ASP A CA 1
ATOM 780 C C . ASP A 1 93 ? -32.312 -11.188 3.861 1 68.88 93 ASP A C 1
ATOM 782 O O . ASP A 1 93 ? -33.5 -10.953 3.652 1 68.88 93 ASP A O 1
ATOM 786 N N . TYR A 1 94 ? -31.719 -12.242 3.438 1 71.06 94 TYR A N 1
ATOM 787 C CA . TYR A 1 94 ? -32.438 -13.164 2.557 1 71.06 94 TYR A CA 1
ATOM 788 C C . TYR A 1 94 ? -32.969 -14.359 3.336 1 71.06 94 TYR A C 1
ATOM 790 O O . TYR A 1 94 ? -33.719 -15.18 2.791 1 71.06 94 TYR A O 1
ATOM 798 N N . THR A 1 95 ? -32.625 -14.352 4.598 1 66.25 95 THR A N 1
ATOM 799 C CA . THR A 1 95 ? -33.25 -15.352 5.445 1 66.25 95 THR A CA 1
ATOM 800 C C . THR A 1 95 ? -34.312 -14.703 6.359 1 66.25 95 THR A C 1
ATOM 802 O O . THR A 1 95 ? -35.344 -15.281 6.609 1 66.25 95 THR A O 1
ATOM 805 N N . MET B 1 1 ? 41.625 38.188 8.82 1 37.75 1 MET B N 1
ATOM 806 C CA . MET B 1 1 ? 40.312 38.062 9.469 1 37.75 1 MET B CA 1
ATOM 807 C C . MET B 1 1 ? 39.5 36.938 8.836 1 37.75 1 MET B C 1
ATOM 809 O O . MET B 1 1 ? 39.031 37.062 7.699 1 37.75 1 MET B O 1
ATOM 813 N N . SER B 1 2 ? 39.781 35.625 9.07 1 45.81 2 SER B N 1
ATOM 814 C CA . SER B 1 2 ? 39.156 34.375 8.625 1 45.81 2 SER B CA 1
ATOM 815 C C . SER B 1 2 ? 37.688 34.312 9.094 1 45.81 2 SER B C 1
ATOM 817 O O . SER B 1 2 ? 37.438 34.375 10.297 1 45.81 2 SER B O 1
ATOM 819 N N . SER B 1 3 ? 36.656 34.75 8.367 1 50.81 3 SER B N 1
ATOM 820 C CA . SER B 1 3 ? 35.25 34.531 8.602 1 50.81 3 SER B CA 1
ATOM 821 C C . SER B 1 3 ? 34.906 33.062 8.805 1 50.81 3 SER B C 1
ATOM 823 O O . SER B 1 3 ? 35.156 32.25 7.922 1 50.81 3 SER B O 1
ATOM 825 N N . SER B 1 4 ? 34.938 32.531 10.031 1 48.5 4 SER B N 1
ATOM 826 C CA . SER B 1 4 ? 34.5 31.203 10.422 1 48.5 4 SER B CA 1
ATOM 827 C C . SER B 1 4 ? 33.062 30.938 9.977 1 48.5 4 SER B C 1
ATOM 829 O O . SER B 1 4 ? 32.156 31.672 10.352 1 48.5 4 SER B O 1
ATOM 831 N N . SER B 1 5 ? 32.812 30.344 8.836 1 52.59 5 SER B N 1
ATOM 832 C CA . SER B 1 5 ? 31.516 29.844 8.398 1 52.59 5 SER B CA 1
ATOM 833 C C . SER B 1 5 ? 30.906 28.906 9.43 1 52.59 5 SER B C 1
ATOM 835 O O . SER B 1 5 ? 31.469 27.844 9.719 1 52.59 5 SER B O 1
ATOM 837 N N . SER B 1 6 ? 30.359 29.406 10.547 1 50.12 6 SER B N 1
ATOM 838 C CA . SER B 1 6 ? 29.656 28.578 11.523 1 50.12 6 SER B CA 1
ATOM 839 C C . SER B 1 6 ? 28.672 27.625 10.844 1 50.12 6 SER B C 1
ATOM 841 O O . SER B 1 6 ? 27.812 28.047 10.078 1 50.12 6 SER B O 1
ATOM 843 N N . THR B 1 7 ? 29 26.375 10.648 1 53.19 7 THR B N 1
ATOM 844 C CA . THR B 1 7 ? 28.109 25.297 10.242 1 53.19 7 THR B CA 1
ATOM 845 C C . THR B 1 7 ? 26.844 25.281 11.109 1 53.19 7 THR B C 1
ATOM 847 O O . THR B 1 7 ? 26.922 25.172 12.336 1 53.19 7 THR B O 1
ATOM 850 N N . PRO B 1 8 ? 25.656 25.828 10.656 1 53.09 8 PRO B N 1
ATOM 851 C CA . PRO B 1 8 ? 24.453 25.781 11.492 1 53.09 8 PRO B CA 1
ATOM 852 C C . PRO B 1 8 ? 24.312 24.469 12.234 1 53.09 8 PRO B C 1
ATOM 854 O O . PRO B 1 8 ? 24.609 23.406 11.68 1 53.09 8 PRO B O 1
ATOM 857 N N . ASN B 1 9 ? 24.328 24.406 13.5 1 49.03 9 ASN B N 1
ATOM 858 C CA . ASN B 1 9 ? 24.172 23.219 14.352 1 49.03 9 ASN B CA 1
ATOM 859 C C . ASN B 1 9 ? 22.953 22.391 13.945 1 49.03 9 ASN B C 1
ATOM 861 O O . ASN B 1 9 ? 21.906 22.953 13.617 1 49.03 9 ASN B O 1
ATOM 865 N N . SER B 1 10 ? 23.141 21.094 13.625 1 52.66 10 SER B N 1
ATOM 866 C CA . SER B 1 10 ? 22.156 20.062 13.289 1 52.66 10 SER B CA 1
ATOM 867 C C . SER B 1 10 ? 20.891 20.219 14.133 1 52.66 10 SER B C 1
ATOM 869 O O . SER B 1 10 ? 19.797 19.938 13.664 1 52.66 10 SER B O 1
ATOM 871 N N . THR B 1 11 ? 21 20.609 15.367 1 52.19 11 THR B N 1
ATOM 872 C CA . THR B 1 11 ? 19.844 20.766 16.25 1 52.19 11 THR B CA 1
ATOM 873 C C . THR B 1 11 ? 18.906 21.844 15.742 1 52.19 11 THR B C 1
ATOM 875 O O . THR B 1 11 ? 17.688 21.75 15.906 1 52.19 11 THR B O 1
ATOM 878 N N . THR B 1 12 ? 19.391 22.922 15.266 1 53.03 12 THR B N 1
ATOM 879 C CA . THR B 1 12 ? 18.578 24.016 14.766 1 53.03 12 THR B CA 1
ATOM 880 C C . THR B 1 12 ? 17.797 23.594 13.531 1 53.03 12 THR B C 1
ATOM 882 O O . THR B 1 12 ? 16.641 23.984 13.352 1 53.03 12 THR B O 1
ATOM 885 N N . ARG B 1 13 ? 18.438 22.781 12.609 1 54.28 13 ARG B N 1
ATOM 886 C CA . ARG B 1 13 ? 17.781 22.297 11.406 1 54.28 13 ARG B CA 1
ATOM 887 C C . ARG B 1 13 ? 16.609 21.375 11.766 1 54.28 13 ARG B C 1
ATOM 889 O O . ARG B 1 13 ? 15.578 21.391 11.094 1 54.28 13 ARG B O 1
ATOM 896 N N . PHE B 1 14 ? 16.812 20.516 12.758 1 55.09 14 PHE B N 1
ATOM 897 C CA . PHE B 1 14 ? 15.773 19.594 13.219 1 55.09 14 PHE B CA 1
ATOM 898 C C . PHE B 1 14 ? 14.586 20.375 13.789 1 55.09 14 PHE B C 1
ATOM 900 O O . PHE B 1 14 ? 13.43 20.031 13.531 1 55.09 14 PHE B O 1
ATOM 907 N N . ARG B 1 15 ? 14.8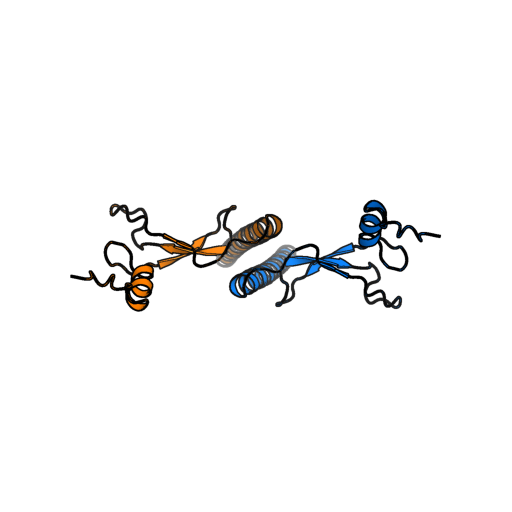67 21.438 14.562 1 57.56 15 ARG B N 1
ATOM 908 C CA . ARG B 1 15 ? 13.828 22.297 15.109 1 57.56 15 ARG B CA 1
ATOM 909 C C . ARG B 1 15 ? 13.07 23.016 14 1 57.56 15 ARG B C 1
ATOM 911 O O . ARG B 1 15 ? 11.859 23.219 14.094 1 57.56 15 ARG B O 1
ATOM 918 N N . ASP B 1 16 ? 13.828 23.172 12.906 1 68.75 16 ASP B N 1
ATOM 919 C CA . ASP B 1 16 ? 13.297 23.953 11.797 1 68.75 16 ASP B CA 1
ATOM 920 C C . ASP B 1 16 ? 12.281 23.156 10.984 1 68.75 16 ASP B C 1
ATOM 922 O O . ASP B 1 16 ? 11.297 23.703 10.492 1 68.75 16 ASP B O 1
ATOM 926 N N . ASP B 1 17 ? 12.375 21.844 11.148 1 84 17 ASP B N 1
ATOM 927 C CA . ASP B 1 17 ? 11.461 21.047 10.336 1 84 17 ASP B CA 1
ATOM 928 C C . ASP B 1 17 ? 10.141 20.812 11.07 1 84 17 ASP B C 1
ATOM 930 O O . ASP B 1 17 ? 9.141 20.438 10.453 1 84 17 ASP B O 1
ATOM 934 N N . LEU B 1 18 ? 10.164 21.156 12.289 1 90.44 18 LEU B N 1
ATOM 935 C CA . LEU B 1 18 ? 8.977 20.812 13.07 1 90.44 18 LEU B CA 1
ATOM 936 C C . LEU B 1 18 ? 8.031 22 13.164 1 90.44 18 LEU B C 1
ATOM 938 O O . LEU B 1 18 ? 6.859 21.844 13.523 1 90.44 18 LEU B O 1
ATOM 942 N N . PHE B 1 19 ? 8.555 23.156 12.867 1 90.25 19 PHE B N 1
ATOM 943 C CA . PHE B 1 19 ? 7.742 24.359 12.984 1 90.25 19 PHE B CA 1
ATOM 944 C C . PHE B 1 19 ? 7.66 25.078 11.641 1 90.25 19 PHE B C 1
ATOM 946 O O . PHE B 1 19 ? 8.609 25.062 10.859 1 90.25 19 PHE B O 1
ATOM 953 N N . CYS B 1 20 ? 6.402 25.609 11.414 1 89.38 20 CYS B N 1
ATOM 954 C CA . CYS B 1 20 ? 6.285 26.406 10.195 1 89.38 20 CYS B CA 1
ATOM 955 C C . CYS B 1 20 ? 6.926 27.781 10.367 1 89.38 20 CYS B C 1
ATOM 957 O O . CYS B 1 20 ? 7.555 28.047 11.391 1 89.38 20 CYS B O 1
ATOM 959 N N . PHE B 1 21 ? 6.812 28.656 9.312 1 84.56 21 PHE B N 1
ATOM 960 C CA . PHE B 1 21 ? 7.469 29.953 9.305 1 84.56 21 PHE B CA 1
ATOM 961 C C . PHE B 1 21 ? 6.914 30.844 10.406 1 84.56 21 PHE B C 1
ATOM 963 O O . PHE B 1 21 ? 7.605 31.75 10.891 1 84.56 21 PHE B O 1
ATOM 970 N N . TYR B 1 22 ? 5.715 30.625 10.875 1 86.62 22 TYR B N 1
ATOM 971 C CA . TYR B 1 22 ? 5.059 31.469 11.867 1 86.62 22 TYR B CA 1
ATOM 972 C C . TYR B 1 22 ? 5.332 30.969 13.273 1 86.62 22 TYR B C 1
ATOM 974 O O . TYR B 1 22 ? 4.895 31.578 14.258 1 86.62 22 TYR B O 1
ATOM 982 N N . GLY B 1 23 ? 6.008 29.797 13.297 1 88.94 23 GLY B N 1
ATOM 983 C CA . GLY B 1 23 ? 6.363 29.266 14.602 1 88.94 23 GLY B CA 1
ATOM 984 C C . GLY B 1 23 ? 5.363 28.25 15.133 1 88.94 23 GLY B C 1
ATOM 985 O O . GLY B 1 23 ? 5.441 27.844 16.297 1 88.94 23 GLY B O 1
ATOM 986 N N . ASP B 1 24 ? 4.41 27.906 14.32 1 89.75 24 ASP B N 1
ATOM 987 C CA . ASP B 1 24 ? 3.447 26.875 14.719 1 89.75 24 ASP B CA 1
ATOM 988 C C . ASP B 1 24 ? 3.99 25.484 14.445 1 89.75 24 ASP B C 1
ATOM 990 O O . ASP B 1 24 ? 4.668 25.25 13.438 1 89.75 24 ASP B O 1
ATOM 994 N N . ARG B 1 25 ? 3.738 24.578 15.367 1 93.44 25 ARG B N 1
ATOM 995 C CA . ARG B 1 25 ? 4.133 23.188 15.141 1 93.44 25 ARG B CA 1
ATOM 996 C C . ARG B 1 25 ? 3.395 22.594 13.945 1 93.44 25 ARG B C 1
ATOM 998 O O . ARG B 1 25 ? 2.17 22.703 13.852 1 93.44 25 ARG B O 1
ATOM 1005 N N . MET B 1 26 ? 4.156 22 13.047 1 93.12 26 MET B N 1
ATOM 1006 C CA . MET B 1 26 ? 3.555 21.406 11.859 1 93.12 26 MET B CA 1
ATOM 1007 C C . MET B 1 26 ? 2.766 20.156 12.219 1 93.12 26 MET B C 1
ATOM 1009 O O . MET B 1 26 ? 3.088 19.469 13.195 1 93.12 26 MET B O 1
ATOM 1013 N N . GLN B 1 27 ? 1.706 19.875 11.445 1 93.69 27 GLN B N 1
ATOM 1014 C CA . GLN B 1 27 ? 0.872 18.688 11.633 1 93.69 27 GLN B CA 1
ATOM 1015 C C . GLN B 1 27 ? 1.178 17.625 10.578 1 93.69 27 GLN B C 1
ATOM 1017 O O . GLN B 1 27 ? 1.523 17.969 9.438 1 93.69 27 GLN B O 1
ATOM 1022 N N . VAL B 1 28 ? 1.028 16.344 11.023 1 95.5 28 VAL B N 1
ATOM 1023 C CA . VAL B 1 28 ? 1.276 15.219 10.125 1 95.5 28 VAL B CA 1
ATOM 1024 C C . VAL B 1 28 ? -0.039 14.758 9.5 1 95.5 28 VAL B C 1
ATOM 1026 O O . VAL B 1 28 ? -1.049 14.625 10.195 1 95.5 28 VAL B O 1
ATOM 1029 N N . HIS B 1 29 ? -0.006 14.57 8.109 1 95.38 29 HIS B N 1
ATOM 1030 C CA . HIS B 1 29 ? -1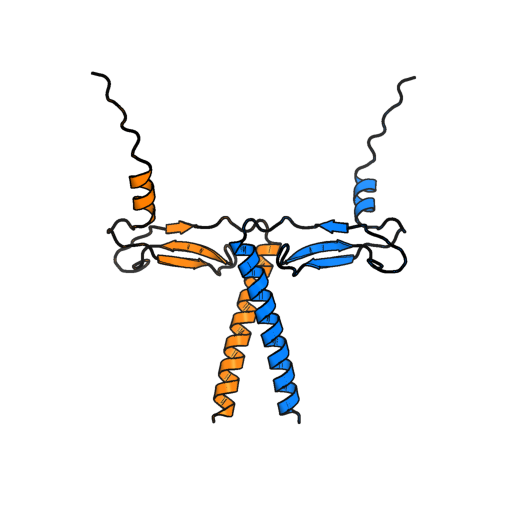.13 14.062 7.328 1 95.38 29 HIS B CA 1
ATOM 1031 C C . HIS B 1 29 ? -0.699 12.906 6.434 1 95.38 29 HIS B C 1
ATOM 1033 O O . HIS B 1 29 ? 0.497 12.664 6.254 1 95.38 29 HIS B O 1
ATOM 1039 N N . THR B 1 30 ? -1.745 12.156 6.016 1 97.81 30 THR B N 1
ATOM 1040 C CA . THR B 1 30 ? -1.507 11.141 5 1 97.81 30 THR B CA 1
ATOM 1041 C C . THR B 1 30 ? -2.184 11.516 3.686 1 97.81 30 THR B C 1
ATOM 1043 O O . THR B 1 30 ? -3.377 11.828 3.662 1 97.81 30 THR B O 1
ATOM 1046 N N . SER B 1 31 ? -1.411 11.578 2.625 1 97.56 31 SER B N 1
ATOM 1047 C CA . SER B 1 31 ? -1.942 11.859 1.295 1 97.56 31 SER B CA 1
ATOM 1048 C C . SER B 1 31 ? -2.639 10.633 0.711 1 97.56 31 SER B C 1
ATOM 1050 O O . SER B 1 31 ? -2.125 9.516 0.804 1 97.56 31 SER B O 1
ATOM 1052 N N . TRP B 1 32 ? -3.822 10.852 0.066 1 98 32 TRP B N 1
ATOM 1053 C CA . TRP B 1 32 ? -4.551 9.766 -0.582 1 98 32 TRP B CA 1
ATOM 1054 C C . TRP B 1 32 ? -4.949 10.156 -2.002 1 98 32 TRP B C 1
ATOM 1056 O O . TRP B 1 32 ? -5.996 9.727 -2.496 1 98 32 TRP B O 1
ATOM 1066 N N . THR B 1 33 ? -4.086 10.961 -2.561 1 97.38 33 THR B N 1
ATOM 1067 C CA . THR B 1 33 ? -4.25 11.242 -3.982 1 97.38 33 THR B CA 1
ATOM 1068 C C . THR B 1 33 ? -3.715 10.086 -4.828 1 97.38 33 THR B C 1
ATOM 1070 O O . THR B 1 33 ? -2.959 9.25 -4.332 1 97.38 33 THR B O 1
ATOM 1073 N N . ASN B 1 34 ? -4.02 10 -6.051 1 96.06 34 ASN B N 1
ATOM 1074 C CA . ASN B 1 34 ? -3.547 8.953 -6.949 1 96.06 34 ASN B CA 1
ATOM 1075 C C . ASN B 1 34 ? -2.027 8.992 -7.098 1 96.06 34 ASN B C 1
ATOM 1077 O O . ASN B 1 34 ? -1.398 7.957 -7.324 1 96.06 34 ASN B O 1
ATOM 1081 N N . CYS B 1 35 ? -1.466 10.117 -6.891 1 96.5 35 CYS B N 1
ATOM 1082 C CA . CYS B 1 35 ? -0.036 10.297 -7.109 1 96.5 35 CYS B CA 1
ATOM 1083 C C . CYS B 1 35 ? 0.76 9.906 -5.867 1 96.5 35 CYS B C 1
ATOM 1085 O O . CYS B 1 35 ? 1.892 9.43 -5.973 1 96.5 35 CYS B O 1
ATOM 1087 N N . ASN B 1 36 ? 0.201 10.102 -4.691 1 97.88 36 ASN B N 1
ATOM 1088 C CA . ASN B 1 36 ? 0.915 9.859 -3.441 1 97.88 36 ASN B CA 1
ATOM 1089 C C . ASN B 1 36 ? 0.032 9.148 -2.42 1 97.88 36 ASN B C 1
ATOM 1091 O O . ASN B 1 36 ? -0.166 9.641 -1.311 1 97.88 36 ASN B O 1
ATOM 1095 N N . PRO B 1 37 ? -0.421 8.023 -2.787 1 98.56 37 PRO B N 1
ATOM 1096 C CA . PRO B 1 37 ? -1.281 7.336 -1.82 1 98.56 37 PRO B CA 1
ATOM 1097 C C . PRO B 1 37 ? -0.508 6.809 -0.614 1 98.56 37 PRO B C 1
ATOM 1099 O O . PRO B 1 37 ? 0.498 6.113 -0.778 1 98.56 37 PRO B O 1
ATOM 1102 N N . GLY B 1 38 ? -0.988 7.168 0.549 1 98.5 38 GLY B N 1
ATOM 1103 C CA . GLY B 1 38 ? -0.436 6.613 1.775 1 98.5 38 GLY B CA 1
ATOM 1104 C C . GLY B 1 38 ? 0.803 7.348 2.254 1 98.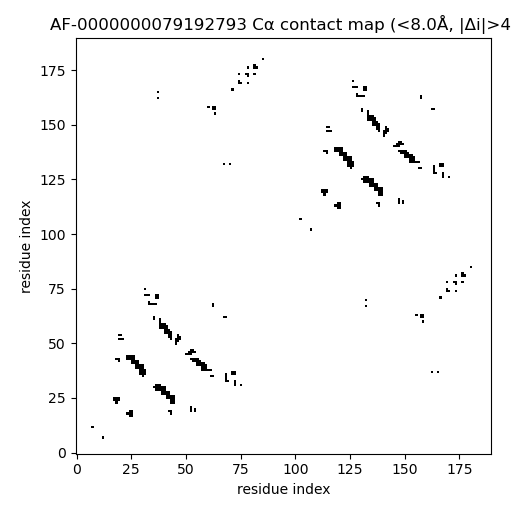5 38 GLY B C 1
ATOM 1105 O O . GLY B 1 38 ? 1.38 6.992 3.285 1 98.5 38 GLY B O 1
ATOM 1106 N N . ARG B 1 39 ? 1.217 8.344 1.487 1 98.5 39 ARG B N 1
ATOM 1107 C CA . ARG B 1 39 ? 2.447 9.039 1.852 1 98.5 39 ARG B CA 1
ATOM 1108 C C . ARG B 1 39 ? 2.189 10.078 2.938 1 98.5 39 ARG B C 1
ATOM 1110 O O . ARG B 1 39 ? 1.261 10.883 2.826 1 98.5 39 ARG B O 1
ATOM 1117 N N . ARG B 1 40 ? 3.078 10.062 3.936 1 97.94 40 ARG B N 1
ATOM 1118 C CA . ARG B 1 40 ? 2.91 11.016 5.027 1 97.94 40 ARG B CA 1
ATOM 1119 C C . ARG B 1 40 ? 3.66 12.312 4.742 1 97.94 40 ARG B C 1
ATOM 1121 O O . ARG B 1 40 ? 4.727 12.289 4.125 1 97.94 40 ARG B O 1
ATOM 1128 N N . PHE B 1 41 ? 3 13.344 5.234 1 95.88 41 PHE B N 1
ATOM 1129 C CA . PHE B 1 41 ? 3.627 14.656 5.102 1 95.88 41 PHE B CA 1
ATOM 1130 C C . PHE B 1 41 ? 3.279 15.547 6.289 1 95.88 41 PHE B C 1
ATOM 1132 O O . PHE B 1 41 ? 2.303 15.289 7 1 95.88 41 PHE B O 1
ATOM 1139 N N . MET B 1 42 ? 4.102 16.438 6.555 1 95.19 42 MET B N 1
ATOM 1140 C CA . MET B 1 42 ? 3.857 17.484 7.543 1 95.19 42 MET B CA 1
ATOM 1141 C C . MET B 1 42 ? 3.516 18.812 6.867 1 95.19 42 MET B C 1
ATOM 1143 O O . MET B 1 42 ? 4.078 19.141 5.82 1 95.19 42 MET B O 1
ATOM 1147 N N . SER B 1 43 ? 2.568 19.5 7.48 1 92.88 43 SER B N 1
ATOM 1148 C CA . SER B 1 43 ? 2.213 20.812 6.961 1 92.88 43 SER B CA 1
ATOM 1149 C C . SER B 1 43 ? 1.767 21.75 8.086 1 92.88 43 SER B C 1
ATOM 1151 O O . SER B 1 43 ? 1.464 21.297 9.188 1 92.88 43 SER B O 1
ATOM 1153 N N . CYS B 1 44 ? 1.845 23.016 7.75 1 91 44 CYS B N 1
ATOM 1154 C CA . CYS B 1 44 ? 1.328 24.031 8.664 1 91 44 CYS B CA 1
ATOM 1155 C C . CYS B 1 44 ? -0.134 23.766 9 1 91 44 CYS B C 1
ATOM 1157 O O . CYS B 1 44 ? -0.925 23.406 8.125 1 91 44 CYS B O 1
ATOM 1159 N N . PRO B 1 45 ? -0.431 23.891 10.297 1 88.62 45 PRO B N 1
ATOM 1160 C CA . PRO B 1 45 ? -1.828 23.672 10.68 1 88.62 45 PRO B CA 1
ATOM 1161 C C . PRO B 1 45 ? -2.777 24.688 10.039 1 88.62 45 PRO B C 1
ATOM 1163 O O . PRO B 1 45 ? -3.975 24.422 9.914 1 88.62 45 PRO B O 1
ATOM 1166 N N . ASN B 1 46 ? -2.324 25.781 9.68 1 81.69 46 ASN B N 1
ATOM 1167 C CA . ASN B 1 46 ? -3.129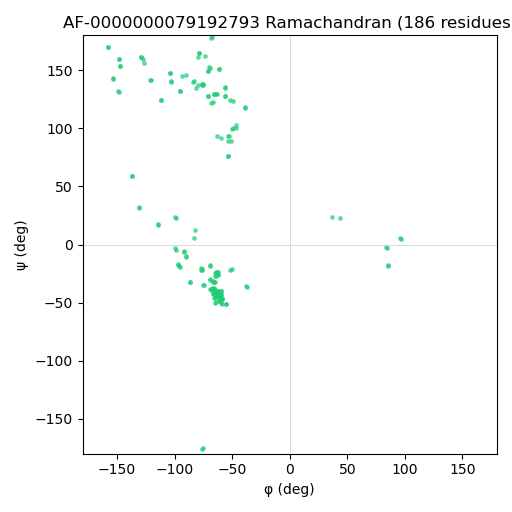 26.812 9.055 1 81.69 46 ASN B CA 1
ATOM 1168 C C . ASN B 1 46 ? -2.957 26.828 7.535 1 81.69 46 ASN B C 1
ATOM 1170 O O . ASN B 1 46 ? -3.139 27.859 6.891 1 81.69 46 ASN B O 1
ATOM 1174 N N . TYR B 1 47 ? -2.533 25.562 7.176 1 74.62 47 TYR B N 1
ATOM 1175 C CA . TYR B 1 47 ? -2.338 25.438 5.734 1 74.62 47 TYR B CA 1
ATOM 1176 C C . TYR B 1 47 ? -3.607 25.797 4.977 1 74.62 47 TYR B C 1
ATOM 1178 O O . TYR B 1 47 ? -4.688 25.281 5.277 1 74.62 47 TYR B O 1
ATOM 1186 N N . GLY B 1 48 ? -3.527 26.703 3.986 1 66.44 48 GLY B N 1
ATOM 1187 C CA . GLY B 1 48 ? -4.656 27.141 3.186 1 66.44 48 GLY B CA 1
ATOM 1188 C C . GLY B 1 48 ? -5.434 28.281 3.828 1 66.44 48 GLY B C 1
ATOM 1189 O O . GLY B 1 48 ? -6.34 28.844 3.211 1 66.44 48 GLY B O 1
ATOM 1190 N N . SER B 1 49 ? -5.203 28.406 5.07 1 68.06 49 SER B N 1
ATOM 1191 C CA . SER B 1 49 ? -5.855 29.547 5.699 1 68.06 49 SER B CA 1
ATOM 1192 C C . SER B 1 49 ? -5.262 30.859 5.211 1 68.06 49 SER B C 1
ATOM 1194 O O . SER B 1 49 ? -4.387 30.875 4.34 1 68.06 49 SER B O 1
ATOM 1196 N N . ASN B 1 50 ? -5.824 31.906 5.688 1 65.19 50 ASN B N 1
ATOM 1197 C CA . ASN B 1 50 ? -5.441 33.25 5.32 1 65.19 50 ASN B CA 1
ATOM 1198 C C . ASN B 1 50 ? -3.934 33.469 5.441 1 65.19 50 ASN B C 1
ATOM 1200 O O . ASN B 1 50 ? -3.371 34.344 4.789 1 65.19 50 ASN B O 1
ATOM 1204 N N . ARG B 1 51 ? -3.195 32.656 6.234 1 63.69 51 ARG B N 1
ATOM 1205 C CA . ARG B 1 51 ? -1.796 32.938 6.543 1 63.69 51 ARG B CA 1
ATOM 1206 C C . ARG B 1 51 ? -0.881 32.438 5.438 1 63.69 51 ARG B C 1
ATOM 1208 O O . ARG B 1 51 ? 0.24 32.906 5.273 1 63.69 51 ARG B O 1
ATOM 1215 N N . ARG B 1 52 ? -1.477 31.969 4.395 1 74.56 52 ARG B N 1
ATOM 1216 C CA . ARG B 1 52 ? -0.785 31.531 3.188 1 74.56 52 ARG B CA 1
ATOM 1217 C C . ARG B 1 52 ? 0.456 30.703 3.533 1 74.56 52 ARG B C 1
ATOM 1219 O O . ARG B 1 52 ? 1.519 30.906 2.938 1 74.56 52 ARG B O 1
ATOM 1226 N N . CYS B 1 53 ? 0.632 30.047 4.707 1 83.38 53 CYS B N 1
ATOM 1227 C CA . CYS B 1 53 ? 1.795 29.219 4.973 1 83.38 53 CYS B CA 1
ATOM 1228 C C . CYS B 1 53 ? 1.797 27.984 4.074 1 83.38 53 CYS B C 1
ATOM 1230 O O . CYS B 1 53 ? 0.819 27.234 4.039 1 83.38 53 CYS B O 1
ATOM 1232 N N . ARG B 1 54 ? 2.91 27.859 3.295 1 84.19 54 ARG B N 1
ATOM 1233 C CA . ARG B 1 54 ? 2.977 26.766 2.338 1 84.19 54 ARG B CA 1
ATOM 1234 C C . ARG B 1 54 ? 4.086 25.781 2.705 1 84.19 54 ARG B C 1
ATOM 1236 O O . ARG B 1 54 ? 4.617 25.094 1.839 1 84.19 54 ARG B O 1
ATOM 1243 N N . LYS B 1 55 ? 4.488 25.953 4.031 1 89.62 55 LYS B N 1
ATOM 1244 C CA . LYS B 1 55 ? 5.523 25 4.441 1 89.62 55 LYS B CA 1
ATOM 1245 C C . LYS B 1 55 ? 4.984 23.578 4.457 1 89.62 55 LYS B C 1
ATOM 1247 O O . LYS B 1 55 ? 3.912 23.312 5.008 1 89.62 55 LYS B O 1
ATOM 1252 N N . PHE B 1 56 ? 5.727 22.766 3.82 1 90.44 56 PHE B N 1
ATOM 1253 C CA . PHE B 1 56 ? 5.348 21.359 3.631 1 90.44 56 PHE B CA 1
ATOM 1254 C C . PHE B 1 56 ? 6.582 20.484 3.445 1 90.44 56 PHE B C 1
ATOM 1256 O O . PHE B 1 56 ? 7.59 20.938 2.9 1 90.44 56 PHE B O 1
ATOM 1263 N N . LYS B 1 57 ? 6.441 19.234 4.066 1 93.56 57 LYS B N 1
ATOM 1264 C CA . LYS B 1 57 ? 7.523 18.266 3.885 1 93.56 57 LYS B CA 1
ATOM 1265 C C . LYS B 1 57 ? 7 16.828 3.898 1 93.56 57 LYS B C 1
ATOM 1267 O O . LYS B 1 57 ? 6.281 16.438 4.82 1 93.56 57 LYS B O 1
ATOM 1272 N N . PHE B 1 58 ? 7.461 16.078 2.893 1 95.38 58 PHE B N 1
ATOM 1273 C CA . PHE B 1 58 ? 7.148 14.656 2.914 1 95.38 58 PHE B CA 1
ATOM 1274 C C . PHE B 1 58 ? 8.008 13.938 3.943 1 95.38 58 PHE B C 1
ATOM 1276 O O . PHE B 1 58 ? 9.195 14.227 4.09 1 95.38 58 PHE B O 1
ATOM 1283 N N . LEU B 1 59 ? 7.301 13.078 4.617 1 95.62 59 LEU B N 1
ATOM 1284 C CA . LEU B 1 59 ? 7.992 12.297 5.637 1 95.62 59 LEU B CA 1
ATOM 1285 C C . LEU B 1 59 ? 8.438 10.945 5.074 1 95.62 59 LEU B C 1
ATOM 1287 O O . LEU B 1 59 ? 9.297 10.281 5.652 1 95.62 59 LEU B O 1
ATOM 1291 N N . ASP B 1 60 ? 7.852 10.508 3.992 1 96.06 60 ASP B N 1
ATOM 1292 C CA . ASP B 1 60 ? 8.141 9.203 3.402 1 96.06 60 ASP B CA 1
ATOM 1293 C C . ASP B 1 60 ? 8.516 9.336 1.93 1 96.06 60 ASP B C 1
ATOM 1295 O O . ASP B 1 60 ? 8.156 10.312 1.276 1 96.06 60 ASP B O 1
ATOM 1299 N N . VAL B 1 61 ? 9.242 8.32 1.502 1 96.56 61 VAL B N 1
ATOM 1300 C CA . VAL B 1 61 ? 9.547 8.25 0.078 1 96.56 61 VAL B CA 1
ATOM 1301 C C . VAL B 1 61 ? 8.305 7.84 -0.703 1 96.56 61 VAL B C 1
ATOM 1303 O O . VAL B 1 61 ? 7.336 7.336 -0.124 1 96.56 61 VAL B O 1
ATOM 1306 N N . GLU B 1 62 ? 8.406 8.117 -1.978 1 97 62 GLU B N 1
ATOM 1307 C CA . GLU B 1 62 ? 7.324 7.691 -2.859 1 97 62 GLU B CA 1
ATOM 1308 C C . GLU B 1 62 ? 7.305 6.176 -3.02 1 97 62 GLU B C 1
ATOM 1310 O O . GLU B 1 62 ? 8.344 5.52 -2.91 1 97 62 GLU B O 1
ATOM 1315 N N . LEU B 1 63 ? 6.168 5.637 -3.285 1 98.44 63 LEU B N 1
ATOM 1316 C CA . LEU B 1 63 ? 6.078 4.223 -3.621 1 98.44 63 LEU B CA 1
ATOM 1317 C C . LEU B 1 63 ? 6.875 3.91 -4.883 1 98.44 63 LEU B C 1
ATOM 1319 O O . LEU B 1 63 ? 7.035 4.773 -5.75 1 98.44 63 LEU B O 1
ATOM 1323 N N . PRO B 1 64 ? 7.34 2.76 -4.977 1 97.38 64 PRO B N 1
ATOM 1324 C CA . PRO B 1 64 ? 8.383 2.506 -5.973 1 97.38 64 PRO B CA 1
ATOM 1325 C C . PRO B 1 64 ? 7.832 2.4 -7.395 1 97.38 64 PRO B C 1
ATOM 1327 O O . PRO B 1 64 ? 8.586 2.504 -8.359 1 97.38 64 PRO B O 1
ATOM 1330 N N . ASN B 1 65 ? 6.523 2.094 -7.637 1 97.38 65 ASN B N 1
ATOM 1331 C CA . ASN B 1 65 ? 5.965 1.956 -8.977 1 97.38 65 ASN B CA 1
ATOM 1332 C C . ASN B 1 65 ? 4.453 2.16 -8.977 1 97.38 65 ASN B C 1
ATOM 1334 O O . ASN B 1 65 ? 3.842 2.316 -7.922 1 97.38 65 ASN B O 1
ATOM 1338 N N . GLU B 1 66 ? 3.93 2.248 -10.172 1 97.88 66 GLU B N 1
ATOM 1339 C CA . GLU B 1 66 ? 2.51 2.549 -10.328 1 97.88 66 GLU B CA 1
ATOM 1340 C C . GLU B 1 66 ? 1.645 1.423 -9.773 1 97.88 66 GLU B C 1
ATOM 1342 O O . GLU B 1 66 ? 0.538 1.667 -9.281 1 97.88 66 GLU B O 1
ATOM 1347 N N . TYR B 1 67 ? 2.143 0.216 -9.867 1 98.06 67 TYR B N 1
ATOM 1348 C CA . TYR B 1 67 ? 1.388 -0.916 -9.344 1 98.06 67 TYR B CA 1
ATOM 1349 C C . TYR B 1 67 ? 1.044 -0.708 -7.871 1 98.06 67 TYR B C 1
ATOM 1351 O O . TYR B 1 67 ? -0.119 -0.821 -7.477 1 98.06 67 TYR B O 1
ATOM 1359 N N . TYR B 1 68 ? 2.07 -0.396 -7.109 1 98.31 68 TYR B N 1
ATOM 1360 C CA . TYR B 1 68 ? 1.865 -0.185 -5.68 1 98.31 68 TYR B CA 1
ATOM 1361 C C . TYR B 1 68 ? 0.956 1.012 -5.43 1 98.31 68 TYR B C 1
ATOM 1363 O O . TYR B 1 68 ? 0.105 0.978 -4.539 1 98.31 68 TYR B O 1
ATOM 1371 N N . LYS B 1 69 ? 1.145 2.055 -6.18 1 98.62 69 LYS B N 1
ATOM 1372 C CA . LYS B 1 69 ? 0.303 3.236 -6.02 1 98.62 69 LYS B CA 1
ATOM 1373 C C . LYS B 1 69 ? -1.168 2.9 -6.246 1 98.62 69 LYS B C 1
ATOM 1375 O O . LYS B 1 69 ? -2.023 3.252 -5.43 1 98.62 69 LYS B O 1
ATOM 1380 N N . ASP B 1 70 ? -1.372 2.283 -7.332 1 98.62 70 ASP B N 1
ATOM 1381 C CA . ASP B 1 70 ? -2.746 1.918 -7.664 1 98.62 70 ASP B CA 1
ATOM 1382 C C . ASP B 1 70 ? -3.35 1.02 -6.586 1 98.62 70 ASP B C 1
ATOM 1384 O O . ASP B 1 70 ? -4.484 1.237 -6.156 1 98.62 70 ASP B O 1
ATOM 1388 N N . LEU B 1 71 ? -2.553 0.012 -6.215 1 98.62 71 LEU B N 1
ATOM 1389 C CA . LEU B 1 71 ? -3.043 -0.954 -5.238 1 98.62 71 LEU B CA 1
ATOM 1390 C C . LEU B 1 71 ? -3.371 -0.27 -3.916 1 98.62 71 LEU B C 1
ATOM 1392 O O . LEU B 1 71 ? -4.438 -0.501 -3.34 1 98.62 71 LEU B O 1
ATOM 1396 N N . MET B 1 72 ? -2.475 0.541 -3.416 1 98.75 72 MET B N 1
ATOM 1397 C CA . MET B 1 72 ? -2.674 1.269 -2.166 1 98.75 72 MET B CA 1
ATOM 1398 C C . MET B 1 72 ? -3.896 2.176 -2.252 1 98.75 72 MET B C 1
ATOM 1400 O O . MET B 1 72 ? -4.73 2.191 -1.344 1 98.75 72 MET B O 1
ATOM 1404 N N . PHE B 1 73 ? -3.961 2.889 -3.359 1 98.75 73 PHE B N 1
ATOM 1405 C CA . PHE B 1 73 ? -5.055 3.832 -3.547 1 98.75 73 PHE B CA 1
ATOM 1406 C C . PHE B 1 73 ? -6.395 3.104 -3.615 1 98.75 73 PHE B C 1
ATOM 1408 O O . PHE B 1 73 ? -7.332 3.451 -2.898 1 98.75 73 PHE B O 1
ATOM 1415 N N . GLN B 1 74 ? -6.52 2.105 -4.391 1 98.31 74 GLN B N 1
ATOM 1416 C CA . GLN B 1 74 ? -7.77 1.38 -4.59 1 98.31 74 GLN B CA 1
ATOM 1417 C C . GLN B 1 74 ? -8.219 0.697 -3.303 1 98.31 74 GLN B C 1
ATOM 1419 O O . GLN B 1 74 ? -9.406 0.696 -2.979 1 98.31 74 GLN B O 1
ATOM 1424 N N . ASN B 1 75 ? -7.246 0.08 -2.641 1 98.19 75 ASN B N 1
ATOM 1425 C CA . ASN B 1 75 ? -7.594 -0.557 -1.374 1 98.19 75 ASN B CA 1
ATOM 1426 C C . ASN B 1 75 ? -8.141 0.453 -0.371 1 98.19 75 ASN B C 1
ATOM 1428 O O . ASN B 1 75 ? -9.109 0.169 0.334 1 98.19 75 ASN B O 1
ATOM 1432 N N . HIS B 1 76 ? -7.539 1.594 -0.354 1 97.94 76 HIS B N 1
ATOM 1433 C CA . HIS B 1 76 ? -8 2.645 0.545 1 97.94 76 HIS B CA 1
ATOM 1434 C C . HIS B 1 76 ? -9.406 3.113 0.169 1 97.94 76 HIS B C 1
ATOM 1436 O O . HIS B 1 76 ? -10.281 3.229 1.032 1 97.94 76 HIS B O 1
ATOM 1442 N N . MET B 1 77 ? -9.617 3.34 -1.077 1 97.75 77 MET B N 1
ATOM 1443 C CA . MET B 1 77 ? -10.922 3.801 -1.544 1 97.75 77 MET B CA 1
ATOM 1444 C C . MET B 1 77 ? -12 2.768 -1.247 1 97.75 77 MET B C 1
ATOM 1446 O O . MET B 1 77 ? -13.086 3.115 -0.779 1 97.75 77 MET B O 1
ATOM 1450 N N . GLN B 1 78 ? -11.758 1.528 -1.464 1 97.81 78 GLN B N 1
ATOM 1451 C CA . GLN B 1 78 ? -12.727 0.463 -1.216 1 97.81 78 GLN B CA 1
ATOM 1452 C C . GLN B 1 78 ? -13.016 0.322 0.275 1 97.81 78 GLN B C 1
ATOM 1454 O O . GLN B 1 78 ? -14.164 0.105 0.67 1 97.81 78 GLN B O 1
ATOM 1459 N N . LEU B 1 79 ? -11.953 0.401 0.992 1 97.81 79 LEU B N 1
ATOM 1460 C CA . LEU B 1 79 ? -12.109 0.302 2.439 1 97.81 79 LEU B CA 1
ATOM 1461 C C . LEU B 1 79 ? -13.023 1.404 2.961 1 97.81 79 LEU B C 1
ATOM 1463 O O . LEU B 1 79 ? -13.945 1.137 3.732 1 97.81 79 LEU B O 1
ATOM 1467 N N . ARG B 1 80 ? -12.812 2.6 2.547 1 96.69 80 ARG B N 1
ATOM 1468 C CA . ARG B 1 80 ? -13.633 3.727 2.986 1 96.69 80 ARG B CA 1
ATOM 1469 C C . ARG B 1 80 ? -15.078 3.557 2.549 1 96.69 80 ARG B C 1
ATOM 1471 O O . ARG B 1 80 ? -16 3.844 3.314 1 96.69 80 ARG B O 1
ATOM 1478 N N . LYS B 1 81 ? -15.219 3.098 1.394 1 96.25 81 LYS B N 1
ATOM 1479 C CA . LYS B 1 81 ? -16.562 2.852 0.886 1 96.25 81 LYS B CA 1
ATOM 1480 C C . LYS B 1 81 ? -17.297 1.822 1.743 1 96.25 81 LYS B C 1
ATOM 1482 O O . LYS B 1 81 ? -18.453 2.035 2.135 1 96.25 81 LYS B O 1
ATOM 1487 N N . LEU B 1 82 ? -16.672 0.79 2.049 1 95.62 82 LEU B N 1
ATOM 1488 C CA . LEU B 1 82 ? -17.297 -0.293 2.809 1 95.62 82 LEU B CA 1
ATOM 1489 C C . LEU B 1 82 ? -17.578 0.146 4.242 1 95.62 82 LEU B C 1
ATOM 1491 O O . LEU B 1 82 ? -18.609 -0.238 4.816 1 95.62 82 LEU B O 1
ATOM 1495 N N . GLU B 1 83 ? -16.672 0.906 4.82 1 94.25 83 GLU B N 1
ATOM 1496 C CA . GLU B 1 83 ? -16.891 1.45 6.156 1 94.25 83 GLU B CA 1
ATOM 1497 C C . GLU B 1 83 ? -18.141 2.328 6.188 1 94.25 83 GLU B C 1
ATOM 1499 O O . GLU B 1 83 ? -18.953 2.229 7.113 1 94.25 83 GLU B O 1
ATOM 1504 N N . ARG B 1 84 ? -18.297 3.164 5.152 1 92.75 84 ARG B N 1
ATOM 1505 C CA . ARG B 1 84 ? -19.469 4.031 5.066 1 92.75 84 ARG B CA 1
ATOM 1506 C C . ARG B 1 84 ? -20.734 3.215 4.918 1 92.75 84 ARG B C 1
ATOM 1508 O O . ARG B 1 84 ? -21.734 3.49 5.586 1 92.75 84 ARG B O 1
ATOM 1515 N N . ASP B 1 85 ? -20.688 2.246 4.098 1 89.38 85 ASP B N 1
ATOM 1516 C CA . ASP B 1 85 ? -21.844 1.388 3.85 1 89.38 85 ASP B CA 1
ATOM 1517 C C . ASP B 1 85 ? -22.266 0.647 5.121 1 89.38 85 ASP B C 1
ATOM 1519 O O . ASP B 1 85 ? -23.453 0.492 5.395 1 89.38 85 ASP B O 1
ATOM 1523 N N . ASN B 1 86 ? -21.312 0.182 5.828 1 90.06 86 ASN B N 1
ATOM 1524 C CA . ASN B 1 86 ? -21.594 -0.514 7.078 1 90.06 86 ASN B CA 1
ATOM 1525 C C . ASN B 1 86 ? -22.219 0.423 8.109 1 90.06 86 ASN B C 1
ATOM 1527 O O . ASN B 1 86 ? -23.094 0.022 8.867 1 90.06 86 ASN B O 1
ATOM 1531 N N . GLN B 1 87 ? -21.672 1.605 8.109 1 88 87 GLN B N 1
ATOM 1532 C CA . GLN B 1 87 ? -22.234 2.6 9.023 1 88 87 GLN B CA 1
ATOM 1533 C C . GLN B 1 87 ? -23.688 2.9 8.688 1 88 87 GLN B C 1
ATOM 1535 O O . GLN B 1 87 ? -24.531 3.014 9.578 1 88 87 GLN B O 1
ATOM 1540 N N . LEU B 1 88 ? -23.969 3.012 7.457 1 85.81 88 LEU B N 1
ATOM 1541 C CA . LEU B 1 88 ? -25.328 3.293 7.004 1 85.81 88 LEU B CA 1
ATOM 15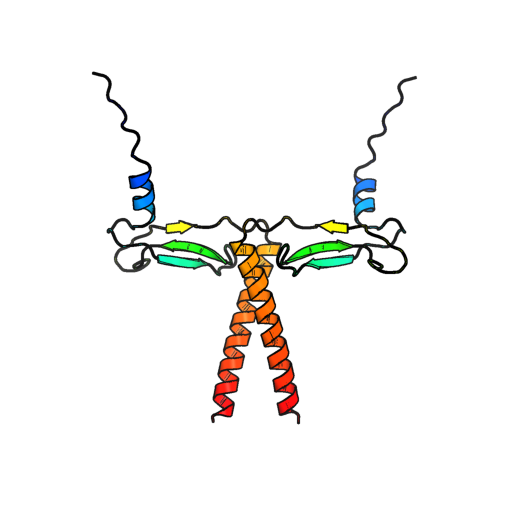42 C C . LEU B 1 88 ? -26.25 2.129 7.328 1 85.81 88 LEU B C 1
ATOM 1544 O O . LEU B 1 88 ? -27.406 2.34 7.742 1 85.81 88 LEU B O 1
ATOM 1548 N N . GLU B 1 89 ? -25.844 0.909 7.23 1 82.56 89 GLU B N 1
ATOM 1549 C CA . GLU B 1 89 ? -26.641 -0.269 7.523 1 82.56 89 GLU B CA 1
ATOM 1550 C C . GLU B 1 89 ? -26.953 -0.365 9.016 1 82.56 89 GLU B C 1
ATOM 1552 O O . GLU B 1 89 ? -28.062 -0.752 9.406 1 82.56 89 GLU B O 1
ATOM 1557 N N . HIS B 1 90 ? -25.969 -0.003 9.789 1 82.5 90 HIS B N 1
ATOM 1558 C CA . HIS B 1 90 ? -26.188 0.003 11.234 1 82.5 90 HIS B CA 1
ATOM 1559 C C . HIS B 1 90 ? -27.203 1.062 11.633 1 82.5 90 HIS B C 1
ATOM 1561 O O . HIS B 1 90 ? -28.031 0.829 12.516 1 82.5 90 HIS B O 1
ATOM 1567 N N . CYS B 1 91 ? -27.219 2.094 10.898 1 79.06 91 CYS B N 1
ATOM 1568 C CA . CYS B 1 91 ? -28.219 3.123 11.172 1 79.06 91 CYS B CA 1
ATOM 1569 C C . CYS B 1 91 ? -29.609 2.633 10.82 1 79.06 91 CYS B C 1
ATOM 1571 O O . CYS B 1 91 ? -30.562 2.91 11.547 1 79.06 91 CYS B O 1
ATOM 1573 N N . LYS B 1 92 ? -29.812 1.769 9.875 1 75.06 92 LYS B N 1
ATOM 1574 C CA . LYS B 1 92 ? -31.109 1.233 9.453 1 75.06 92 LYS B CA 1
ATOM 1575 C C . LYS B 1 92 ? -31.625 0.21 10.461 1 75.06 92 LYS B C 1
ATOM 1577 O O . LYS B 1 92 ? -32.844 0.132 10.703 1 75.06 92 LYS B O 1
ATOM 1582 N N . ASP B 1 93 ? -30.766 -0.51 11.023 1 69 93 ASP B N 1
ATOM 1583 C CA . ASP B 1 93 ? -31.188 -1.513 12 1 69 93 ASP B CA 1
ATOM 1584 C C . ASP B 1 93 ? -31.719 -0.854 13.273 1 69 93 ASP B C 1
ATOM 1586 O O . ASP B 1 93 ? -32.5 -1.463 14.016 1 69 93 ASP B O 1
ATOM 1590 N N . TYR B 1 94 ? -31.391 0.362 13.461 1 71.44 94 TYR B N 1
ATOM 1591 C CA . TYR B 1 94 ? -31.844 1.066 14.656 1 71.44 94 TYR B CA 1
ATOM 1592 C C . TYR B 1 94 ? -33.062 1.929 14.352 1 71.44 94 TYR B C 1
ATOM 1594 O O . TYR B 1 94 ? -33.656 2.5 15.258 1 71.44 94 TYR B O 1
ATOM 1602 N N . THR B 1 95 ? -33.375 1.92 13.078 1 66.44 95 THR B N 1
ATOM 1603 C CA . THR B 1 95 ? -34.656 2.562 12.75 1 66.44 95 THR B CA 1
ATOM 1604 C C . THR B 1 95 ? -35.719 1.523 12.383 1 66.44 95 THR B C 1
ATOM 1606 O O . THR B 1 95 ? -36.875 1.682 12.719 1 66.44 95 THR B O 1
#

Secondary structure (DSSP, 8-state):
---------HHHHHHHHHB-TTSPBPEEEEE-SSSSTTEEEEE-TTTTSTT----EEE-SPPPSSHHHHHHHHHHHHHHHHHHHHHHHHHHHHT-/---------HHHHHHHHHB-TTSPBPEEEEE-SSSSTTEEEEE-TTTTSTT----EEE-SPPPSSHHHHHHHHHHHHHHHHHHHHHHHHHHHHT-

Organism: NCBI:txid347529

Nearest PDB structures (foldseek):
  7jl5-assembly1_A  TM=7.804E-01  e=4.184E-02  Homo sapiens
  2bbx-assembly1_A  TM=3.085E-01  e=4.085E+00  Plasmodium falciparum
  7jl5-assembly1_A  TM=7.806E-01  e=6.760E-02  Homo sapiens
  2bbx-assembly1_A  TM=3.082E-01  e=6.572E+00  Plasmodium falciparum

Solvent-accessible surface area (backbone atoms only — not comparable to full-atom values): 11266 Å² total; per-residue (Å²): 136,84,80,76,79,74,72,79,57,70,67,58,57,57,55,50,72,45,30,33,97,87,65,46,64,42,38,80,46,69,37,78,45,80,87,42,36,73,32,35,29,34,28,32,76,54,48,80,39,94,74,66,46,78,52,67,44,71,74,53,74,78,73,92,45,67,69,57,28,49,50,51,35,52,46,50,52,52,35,53,51,52,52,51,52,51,53,54,52,56,54,54,75,75,103,136,83,81,76,78,76,73,80,56,68,66,58,56,58,55,49,71,44,31,32,97,88,66,45,65,41,38,80,47,68,37,78,45,79,88,42,36,74,31,34,28,34,27,31,76,52,48,79,37,95,75,65,45,79,51,69,46,72,73,51,77,78,72,91,45,66,67,57,27,51,50,50,35,50,47,50,53,51,35,53,51,50,54,52,52,50,51,54,52,56,52,53,75,74,102